Protein AF-A0A7V9BJ00-F1 (afdb_monomer)

Foldseek 3Di:
DDDDDDDDDDDDPPDPPPPPPPPPPDDPVNVVLLVVLLVCLLQLQVCLVCVVVDDPVSLVSSLVSVCVQPNNVQSVLLVVLSPDPDQDDAAEEEDQPPDDPVNCVVVQWDWRDADPQWTWIAGSSRHIYIHRHPPPPDPPPDPDDDPDDDPPPPPPDLPLPQVPDDVCVNQNDFPDKDFQFQWVNAGWMWTAHPNRKIWTGGPPDPWIWIFDQPPVRPDTWTATNRSDTDPPDDTPDPVCPDDDDDPDPDD

Structure (mmCIF, N/CA/C/O backbone):
data_AF-A0A7V9BJ00-F1
#
_entry.id   AF-A0A7V9BJ00-F1
#
loop_
_atom_site.group_PDB
_atom_site.id
_atom_site.type_symbol
_atom_site.label_atom_id
_atom_site.label_alt_id
_atom_site.label_comp_id
_atom_site.label_asym_id
_atom_site.label_entity_id
_atom_site.label_seq_id
_atom_site.pdbx_PDB_ins_code
_atom_site.Cartn_x
_atom_site.Cartn_y
_atom_site.Cartn_z
_atom_site.occupancy
_atom_site.B_iso_or_equiv
_atom_site.auth_seq_id
_atom_site.auth_comp_id
_atom_site.auth_asym_id
_atom_site.auth_atom_id
_atom_site.pdbx_PDB_model_num
ATOM 1 N N . ALA A 1 1 ? 32.141 38.750 77.449 1.00 50.22 1 ALA A N 1
ATOM 2 C CA . ALA A 1 1 ? 32.574 38.123 76.190 1.00 50.22 1 ALA A CA 1
ATOM 3 C C . ALA A 1 1 ?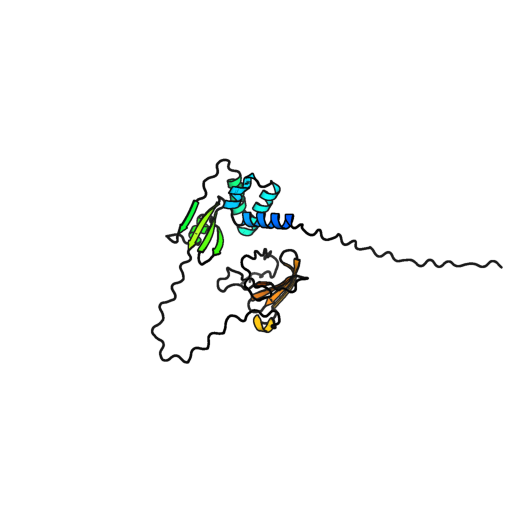 31.363 37.411 75.607 1.00 50.22 1 ALA A C 1
ATOM 5 O O . ALA A 1 1 ? 30.877 36.488 76.242 1.00 50.22 1 ALA A O 1
ATOM 6 N N . HIS A 1 2 ? 30.803 37.916 74.508 1.00 41.06 2 HIS A N 1
ATOM 7 C CA . HIS A 1 2 ? 29.709 37.260 73.788 1.00 41.06 2 HIS A CA 1
ATOM 8 C C . HIS A 1 2 ? 30.284 36.764 72.465 1.00 41.06 2 HIS A C 1
ATOM 10 O O . HIS A 1 2 ? 30.796 37.565 71.684 1.00 41.06 2 HIS A O 1
ATOM 16 N N . GLU A 1 3 ? 30.272 35.450 72.267 1.00 54.22 3 GLU A N 1
ATOM 17 C CA . GLU A 1 3 ? 30.780 34.808 71.060 1.00 54.22 3 GLU A CA 1
ATOM 18 C C . GLU A 1 3 ? 29.731 34.878 69.942 1.00 54.22 3 GLU A C 1
ATOM 20 O O . GLU A 1 3 ? 28.572 34.507 70.122 1.00 54.22 3 GLU A O 1
ATOM 25 N N . LEU A 1 4 ? 30.153 35.386 68.783 1.00 60.59 4 LEU A N 1
ATOM 26 C CA . LEU A 1 4 ? 29.394 35.420 67.536 1.00 60.59 4 LEU A CA 1
ATOM 27 C C . LEU A 1 4 ? 29.594 34.087 66.807 1.00 60.59 4 LEU A C 1
ATOM 29 O O . LEU A 1 4 ? 30.651 33.848 66.224 1.00 60.59 4 LEU A O 1
ATOM 33 N N . THR A 1 5 ? 28.588 33.215 66.816 1.00 64.75 5 THR A N 1
ATOM 34 C CA . THR A 1 5 ? 28.609 31.981 66.021 1.00 64.75 5 THR A CA 1
ATOM 35 C C . THR A 1 5 ? 28.103 32.275 64.608 1.00 64.75 5 THR A C 1
ATOM 37 O O . THR A 1 5 ? 26.917 32.503 64.379 1.00 64.75 5 THR A O 1
ATOM 40 N N . HIS A 1 6 ? 29.029 32.296 63.650 1.00 61.94 6 HIS A N 1
ATOM 41 C CA . HIS A 1 6 ? 28.761 32.485 62.226 1.00 61.94 6 HIS A CA 1
ATOM 42 C C . HIS A 1 6 ? 28.222 31.171 61.628 1.00 61.94 6 HIS A C 1
ATOM 44 O O . HIS A 1 6 ? 28.957 30.193 61.505 1.00 61.94 6 HIS A O 1
ATOM 50 N N . VAL A 1 7 ? 26.941 31.127 61.251 1.00 71.12 7 VAL A N 1
ATOM 51 C CA . VAL A 1 7 ? 26.359 29.998 60.503 1.00 71.12 7 VAL A CA 1
ATOM 52 C C . VAL A 1 7 ? 26.594 30.226 59.011 1.00 71.12 7 VAL A C 1
ATOM 54 O O . VAL A 1 7 ? 26.052 31.156 58.419 1.00 71.12 7 VAL A O 1
ATOM 57 N N . VAL A 1 8 ? 27.412 29.373 58.396 1.00 62.16 8 VAL A N 1
ATOM 58 C CA . VAL A 1 8 ? 27.604 29.310 56.941 1.00 62.16 8 VAL A CA 1
ATOM 59 C C . VAL A 1 8 ? 26.517 28.409 56.350 1.00 62.16 8 VAL A C 1
ATOM 61 O O . VAL A 1 8 ? 26.547 27.193 56.525 1.00 62.16 8 VAL A O 1
ATOM 64 N N . GLN A 1 9 ? 25.544 28.994 55.646 1.00 57.22 9 GLN A N 1
ATOM 65 C CA . GLN A 1 9 ? 24.592 28.250 54.815 1.00 57.22 9 GLN A CA 1
ATOM 66 C C . GLN A 1 9 ? 25.256 27.873 53.482 1.00 57.22 9 GLN A C 1
ATOM 68 O O . GLN A 1 9 ? 25.481 28.720 52.620 1.00 57.22 9 GLN A O 1
ATOM 73 N N . GLN A 1 10 ? 25.560 26.585 53.304 1.00 56.12 10 GLN A N 1
ATOM 74 C CA . GLN A 1 10 ? 25.923 26.011 52.007 1.00 56.12 10 GLN A CA 1
ATOM 75 C C . GLN A 1 10 ? 24.684 25.957 51.100 1.00 56.12 10 GLN A C 1
ATOM 77 O O . GLN A 1 10 ? 23.762 25.173 51.326 1.00 56.12 10 GLN A O 1
ATOM 82 N N . GLY A 1 11 ? 24.674 26.787 50.057 1.00 55.09 11 GLY A N 1
ATOM 83 C CA . GLY A 1 11 ? 23.676 26.739 48.993 1.00 55.09 11 GLY A CA 1
ATOM 84 C C . GLY A 1 11 ? 23.814 25.465 48.158 1.00 55.09 11 GLY A C 1
ATOM 85 O O . GLY A 1 11 ? 24.758 25.320 47.385 1.00 55.09 11 GLY A O 1
ATOM 86 N N . LYS A 1 12 ? 22.851 24.544 48.286 1.00 55.94 12 LYS A N 1
ATOM 87 C CA . LYS A 1 12 ? 22.631 23.470 47.310 1.00 55.94 12 LYS A CA 1
ATOM 88 C C . LYS A 1 12 ? 22.016 24.083 46.053 1.00 55.94 12 LYS A C 1
ATOM 90 O O . LYS A 1 12 ? 20.858 24.495 46.063 1.00 55.94 12 LYS A O 1
ATOM 95 N N . ALA A 1 13 ? 22.795 24.141 44.979 1.00 56.28 13 ALA A N 1
ATOM 96 C CA . ALA A 1 13 ? 22.303 24.478 43.653 1.00 56.28 13 ALA A CA 1
ATOM 97 C C . ALA A 1 13 ? 21.331 23.383 43.177 1.00 56.28 13 ALA A C 1
ATOM 99 O O . ALA A 1 13 ? 21.746 22.306 42.749 1.00 56.28 13 ALA A O 1
ATOM 100 N N . ASN A 1 14 ? 20.030 23.658 43.272 1.00 56.28 14 ASN A N 1
ATOM 101 C CA . ASN A 1 14 ? 18.984 22.902 42.590 1.00 56.28 14 ASN A CA 1
ATOM 102 C C . ASN A 1 14 ? 19.094 23.184 41.086 1.00 56.28 14 ASN A C 1
ATOM 104 O O . ASN A 1 14 ? 18.473 24.113 40.571 1.00 56.28 14 ASN A O 1
ATOM 108 N N . GLY A 1 15 ? 19.915 22.404 40.382 1.00 64.88 15 GLY A N 1
ATOM 109 C CA . GLY A 1 15 ? 19.837 22.338 38.926 1.00 64.88 15 GLY A CA 1
ATOM 110 C C . GLY A 1 15 ? 18.444 21.843 38.510 1.00 64.88 15 GLY A C 1
ATOM 111 O O . GLY A 1 15 ? 17.890 20.980 39.199 1.00 64.88 15 GLY A O 1
ATOM 112 N N . PRO A 1 16 ? 17.853 22.373 37.422 1.00 64.94 16 PRO A N 1
ATOM 113 C CA . PRO A 1 16 ? 16.557 21.920 36.940 1.00 64.94 16 PRO A CA 1
ATOM 114 C C . PRO A 1 16 ? 16.652 20.426 36.647 1.00 64.94 16 PRO A C 1
ATOM 116 O O . PRO A 1 16 ? 17.373 19.992 35.749 1.00 64.94 16 PRO A O 1
ATOM 119 N N . SER A 1 17 ? 15.950 19.631 37.450 1.00 61.53 17 SER A N 1
ATOM 120 C CA . SER A 1 17 ? 15.767 18.214 37.191 1.00 61.53 17 SER A CA 1
ATOM 121 C C . SER A 1 17 ? 15.016 18.121 35.868 1.00 61.53 17 SER A C 1
ATOM 123 O O . SER A 1 17 ? 13.812 18.365 35.816 1.00 61.53 17 SER A O 1
ATOM 125 N N . LEU A 1 18 ? 15.746 17.850 34.783 1.00 58.88 18 LEU A N 1
ATOM 126 C CA . LEU A 1 18 ? 15.186 17.455 33.498 1.00 58.88 18 LEU A CA 1
ATOM 127 C C . LEU A 1 18 ? 14.435 16.151 33.742 1.00 58.88 18 LEU A C 1
ATOM 129 O O . LEU A 1 18 ? 14.987 15.056 33.645 1.00 58.88 18 LEU A O 1
ATOM 133 N N . ASN A 1 19 ? 13.179 16.308 34.141 1.00 58.62 19 ASN A N 1
ATOM 134 C CA . ASN A 1 19 ? 12.190 15.266 34.267 1.00 58.62 19 ASN A CA 1
ATOM 135 C C . ASN A 1 19 ? 11.933 14.777 32.840 1.00 58.62 19 ASN A C 1
ATOM 137 O O . ASN A 1 19 ? 11.038 15.272 32.156 1.00 58.62 19 ASN A O 1
ATOM 141 N N . ARG A 1 20 ? 12.822 13.905 32.341 1.00 57.97 20 ARG A N 1
ATOM 142 C CA . ARG A 1 20 ? 12.624 13.167 31.096 1.00 57.97 20 ARG A CA 1
ATOM 143 C C . ARG A 1 20 ? 11.318 12.422 31.294 1.00 57.97 20 ARG A C 1
ATOM 145 O O . ARG A 1 20 ? 11.280 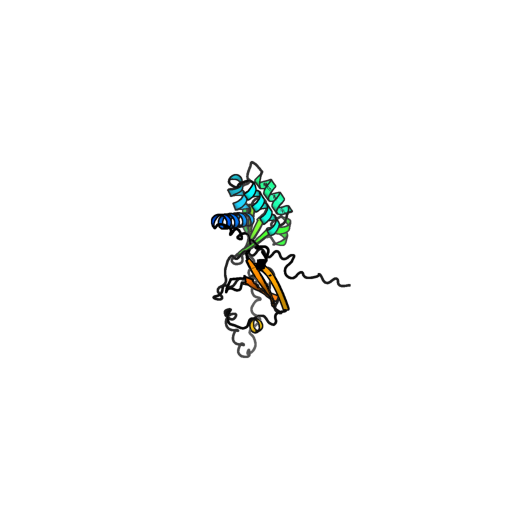11.440 32.033 1.00 57.97 20 ARG A O 1
ATOM 152 N N . GLN A 1 21 ? 10.247 12.949 30.705 1.00 57.66 21 GLN A N 1
ATOM 153 C CA . GLN A 1 21 ? 8.994 12.224 30.636 1.00 57.66 21 GLN A CA 1
ATOM 154 C C . GLN A 1 21 ? 9.328 10.859 30.031 1.00 57.66 21 GLN A C 1
ATOM 156 O O . GLN A 1 21 ? 10.049 10.821 29.029 1.00 57.66 21 GLN A O 1
ATOM 161 N N . PRO A 1 22 ? 8.924 9.757 30.680 1.00 60.75 22 PRO A N 1
ATOM 162 C CA . PRO A 1 22 ? 9.167 8.437 30.136 1.00 60.75 22 PRO A CA 1
ATOM 163 C C . PRO A 1 22 ? 8.568 8.423 28.735 1.00 60.75 22 PRO A C 1
ATOM 165 O O . PRO A 1 22 ? 7.383 8.712 28.577 1.00 60.75 22 PRO A O 1
ATOM 168 N N . GLU A 1 23 ? 9.405 8.170 27.728 1.00 61.31 23 GLU A N 1
ATOM 169 C CA . GLU A 1 23 ? 8.936 7.953 26.366 1.00 61.31 23 GLU A CA 1
ATOM 170 C C . GLU A 1 23 ? 7.851 6.884 26.446 1.00 61.31 23 GLU A C 1
ATOM 172 O O . GLU A 1 23 ? 8.096 5.767 26.912 1.00 61.31 23 GLU A O 1
ATOM 177 N N . GLU A 1 24 ? 6.624 7.278 26.113 1.00 72.50 24 GLU A N 1
ATOM 178 C CA . GLU A 1 24 ? 5.438 6.452 26.259 1.00 72.50 24 GLU A CA 1
ATOM 179 C C . GLU A 1 24 ? 5.547 5.323 25.228 1.00 72.50 24 GLU A C 1
ATOM 181 O O . GLU A 1 24 ? 5.165 5.460 24.066 1.00 72.50 24 GLU A O 1
ATOM 186 N N . GLN A 1 25 ? 6.200 4.229 25.628 1.00 76.38 25 GLN A N 1
ATOM 187 C CA . GLN A 1 25 ? 6.452 3.096 24.749 1.00 76.38 25 GLN A CA 1
ATOM 188 C C . GLN A 1 25 ? 5.110 2.557 24.263 1.00 76.38 25 GLN A C 1
ATOM 190 O O . GLN A 1 25 ? 4.248 2.183 25.064 1.00 76.38 25 GLN A O 1
ATOM 195 N N . LEU A 1 26 ? 4.942 2.508 22.940 1.00 83.56 26 LEU A N 1
ATOM 196 C CA . LEU A 1 26 ? 3.743 1.954 22.330 1.00 83.56 26 LEU A CA 1
ATOM 197 C C . LEU A 1 26 ? 3.507 0.539 22.859 1.00 83.56 26 LEU A C 1
ATOM 199 O O . LEU A 1 26 ? 4.369 -0.340 22.815 1.00 83.56 26 LEU A O 1
ATOM 203 N N . THR A 1 27 ? 2.296 0.305 23.341 1.00 91.06 27 THR A N 1
ATOM 204 C CA . THR A 1 27 ? 1.872 -1.020 23.776 1.00 91.06 27 THR A CA 1
ATOM 205 C C . THR A 1 27 ? 1.880 -1.987 22.588 1.00 91.06 27 THR A C 1
ATOM 207 O O . THR A 1 27 ? 1.589 -1.611 21.450 1.00 91.06 27 THR A O 1
ATOM 210 N N . ARG A 1 28 ? 2.108 -3.284 22.842 1.00 85.38 28 ARG A N 1
ATOM 211 C CA . ARG A 1 28 ? 2.028 -4.334 21.801 1.00 85.38 28 ARG A CA 1
ATOM 212 C C . ARG A 1 28 ? 0.712 -4.294 21.015 1.00 85.38 28 ARG A C 1
ATOM 214 O O . ARG A 1 28 ? 0.695 -4.564 19.819 1.00 85.38 28 ARG A O 1
ATOM 221 N N . ARG A 1 29 ? -0.388 -3.929 21.682 1.00 89.88 29 ARG A N 1
ATOM 222 C CA . ARG A 1 29 ? -1.711 -3.781 21.062 1.00 89.88 29 ARG A CA 1
ATOM 223 C C . ARG A 1 29 ? -1.759 -2.609 20.079 1.00 89.88 29 ARG A C 1
ATOM 225 O O . ARG A 1 29 ? -2.369 -2.749 19.024 1.00 89.88 29 ARG A O 1
ATOM 232 N N . GLN A 1 30 ? -1.123 -1.482 20.404 1.00 90.62 30 GLN A N 1
ATOM 233 C CA . GLN A 1 30 ? -1.013 -0.341 19.490 1.00 90.62 30 GLN A CA 1
ATOM 234 C C . GLN A 1 30 ? -0.168 -0.697 18.266 1.00 90.62 30 GLN A C 1
ATOM 236 O O . GLN A 1 30 ? -0.605 -0.416 17.159 1.00 90.62 30 GLN A O 1
ATOM 241 N N . ILE A 1 31 ? 0.961 -1.391 18.447 1.00 88.12 31 ILE A N 1
ATOM 242 C CA . ILE A 1 31 ? 1.809 -1.858 17.334 1.00 88.12 31 ILE A CA 1
ATOM 243 C C . ILE A 1 31 ? 1.026 -2.800 16.408 1.00 88.12 31 ILE A C 1
ATOM 245 O O . ILE A 1 31 ? 1.030 -2.631 15.192 1.00 88.12 31 ILE A O 1
ATOM 249 N N . ALA A 1 32 ? 0.305 -3.773 16.973 1.00 91.31 32 ALA A N 1
ATOM 250 C CA . ALA A 1 32 ? -0.508 -4.700 16.188 1.00 91.31 32 ALA A CA 1
ATOM 251 C C . ALA A 1 32 ? -1.628 -3.982 15.416 1.00 91.31 32 ALA A C 1
ATOM 253 O O . ALA A 1 32 ? -1.861 -4.289 14.247 1.00 91.31 32 ALA A O 1
ATOM 254 N N . ARG A 1 33 ? -2.292 -3.006 16.053 1.00 96.06 33 ARG A N 1
ATOM 255 C CA . ARG A 1 33 ? -3.297 -2.159 15.399 1.00 96.06 33 ARG A CA 1
ATOM 256 C C . ARG A 1 33 ? -2.676 -1.359 14.254 1.00 96.06 33 ARG A C 1
ATOM 258 O O . ARG A 1 33 ? -3.221 -1.388 13.161 1.00 96.06 33 ARG A O 1
ATOM 265 N N . ASP A 1 34 ? -1.541 -0.704 14.476 1.00 93.38 34 ASP A N 1
ATOM 266 C CA . ASP A 1 34 ? -0.845 0.092 13.456 1.00 93.38 34 ASP A CA 1
ATOM 267 C C . ASP A 1 34 ? -0.473 -0.758 12.232 1.00 93.38 34 ASP A C 1
ATOM 269 O O . ASP A 1 34 ? -0.827 -0.423 11.102 1.00 93.38 34 ASP A O 1
ATOM 273 N N . ASN A 1 35 ? 0.133 -1.927 12.464 1.00 92.88 35 ASN A N 1
ATOM 274 C CA . ASN A 1 35 ? 0.492 -2.878 11.409 1.00 92.88 35 ASN A CA 1
ATOM 275 C C . ASN A 1 35 ? -0.727 -3.341 10.604 1.00 92.88 35 ASN A C 1
ATOM 277 O O . ASN A 1 35 ? -0.657 -3.465 9.380 1.00 92.88 35 ASN A O 1
ATOM 281 N N . HIS A 1 36 ? -1.853 -3.579 11.277 1.00 96.88 36 HIS A N 1
ATOM 282 C CA . HIS A 1 36 ? -3.098 -3.941 10.614 1.00 96.88 36 HIS A CA 1
ATOM 283 C C . HIS A 1 36 ? -3.619 -2.803 9.721 1.00 96.88 36 HIS A C 1
ATOM 285 O O . HIS A 1 36 ? -3.910 -3.040 8.550 1.00 96.88 36 HIS A O 1
ATOM 291 N N . LEU A 1 37 ? -3.654 -1.560 10.211 1.00 97.50 37 LEU A N 1
ATOM 292 C CA . LEU A 1 37 ? -4.093 -0.407 9.413 1.00 97.50 37 LEU A CA 1
ATOM 293 C C . LEU A 1 37 ? -3.164 -0.142 8.219 1.00 97.50 37 LEU A C 1
ATOM 295 O O . LEU A 1 37 ? -3.641 0.166 7.126 1.00 97.50 37 LEU A O 1
ATOM 299 N N . ARG A 1 38 ? -1.847 -0.320 8.390 1.00 95.81 38 ARG A N 1
ATOM 300 C CA . ARG A 1 38 ? -0.876 -0.253 7.284 1.00 95.81 38 ARG A CA 1
ATOM 301 C C . ARG A 1 38 ? -1.148 -1.318 6.234 1.00 95.81 38 ARG A C 1
ATOM 303 O O . ARG A 1 38 ? -1.165 -1.004 5.049 1.00 95.81 38 ARG A O 1
ATOM 310 N N . ARG A 1 39 ? -1.406 -2.558 6.657 1.00 95.94 39 ARG A N 1
ATOM 311 C CA . ARG A 1 39 ? -1.770 -3.647 5.744 1.00 95.94 39 ARG A CA 1
ATOM 312 C C . ARG A 1 39 ? -3.022 -3.293 4.941 1.00 95.94 39 ARG A C 1
ATOM 314 O O . ARG A 1 39 ? -2.998 -3.420 3.721 1.00 95.94 39 ARG A O 1
ATOM 321 N N . LEU A 1 40 ? -4.084 -2.813 5.593 1.00 97.50 40 LEU A N 1
ATOM 322 C CA . LEU A 1 40 ? -5.307 -2.399 4.896 1.00 97.50 40 LEU A CA 1
ATOM 323 C C . LEU A 1 40 ? -5.021 -1.300 3.862 1.00 97.50 40 LEU A C 1
ATOM 325 O O . LEU A 1 40 ? -5.538 -1.336 2.748 1.00 97.50 40 LEU A O 1
ATOM 329 N N . ALA A 1 41 ? -4.132 -0.361 4.178 1.00 97.38 41 ALA A N 1
ATOM 330 C CA . ALA A 1 41 ? -3.738 0.687 3.245 1.00 97.38 41 ALA A CA 1
ATOM 331 C C . ALA A 1 41 ? -2.928 0.201 2.032 1.00 97.38 41 ALA A C 1
ATOM 333 O O . ALA A 1 41 ? -2.860 0.922 1.042 1.00 97.38 41 ALA A O 1
ATOM 334 N N . VAL A 1 42 ? -2.324 -0.990 2.083 1.00 96.50 42 VAL A N 1
ATOM 335 C CA . VAL A 1 42 ? -1.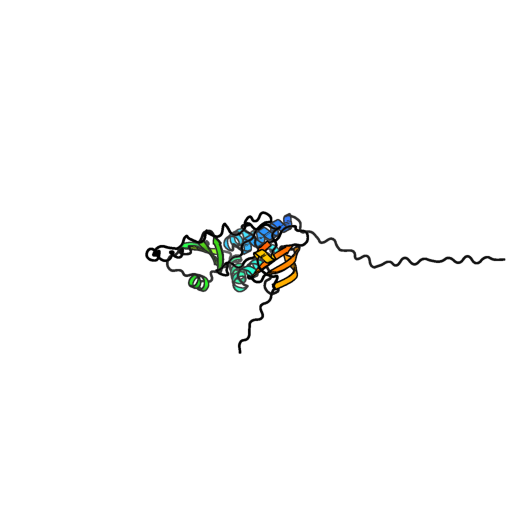656 -1.644 0.939 1.00 96.50 42 VAL A CA 1
ATOM 336 C C . VAL A 1 42 ? -2.648 -2.482 0.116 1.00 96.50 42 VAL A C 1
ATOM 338 O O . VAL A 1 42 ? -2.430 -2.749 -1.067 1.00 96.50 42 VAL A O 1
ATOM 341 N N . TRP A 1 43 ? -3.773 -2.882 0.712 1.00 95.88 43 TRP A N 1
ATOM 342 C CA . TRP A 1 43 ? -4.762 -3.759 0.086 1.00 95.88 43 TRP A CA 1
ATOM 343 C C . TRP A 1 43 ? -6.156 -3.118 0.077 1.00 95.88 43 TRP A C 1
ATOM 345 O O . TRP A 1 43 ? -7.002 -3.465 0.904 1.00 95.88 43 TRP A O 1
ATOM 355 N N . PRO A 1 44 ? -6.457 -2.228 -0.893 1.00 96.50 44 PRO A N 1
ATOM 356 C CA . PRO A 1 44 ? -7.741 -1.526 -0.963 1.00 96.50 44 PRO A CA 1
ATOM 357 C C . PRO A 1 44 ? -8.967 -2.446 -0.928 1.00 96.50 44 PRO A C 1
ATOM 359 O O . PRO A 1 44 ? -9.994 -2.088 -0.359 1.00 96.50 44 PRO A O 1
ATOM 362 N N . ARG A 1 45 ? -8.871 -3.653 -1.500 1.00 95.38 45 ARG A N 1
ATOM 363 C CA . ARG A 1 45 ? -9.948 -4.644 -1.421 1.00 95.38 45 ARG A CA 1
ATOM 364 C C . ARG A 1 45 ? -10.245 -5.052 0.025 1.00 95.38 45 ARG A C 1
ATOM 366 O O . ARG A 1 45 ? -11.393 -4.915 0.439 1.00 95.38 45 ARG A O 1
ATOM 373 N N . GLU A 1 46 ? -9.221 -5.477 0.772 1.00 95.75 46 GLU A N 1
ATOM 374 C CA . GLU A 1 46 ? -9.337 -5.851 2.192 1.00 95.75 46 GLU A CA 1
ATOM 375 C C . GLU A 1 46 ? -9.835 -4.659 3.024 1.00 95.75 46 GLU A C 1
ATOM 377 O O . GLU A 1 46 ? -10.745 -4.793 3.838 1.00 95.75 46 GLU A O 1
ATOM 382 N N . ALA A 1 47 ? -9.319 -3.454 2.760 1.00 97.00 47 ALA A N 1
ATOM 383 C CA . ALA A 1 47 ? -9.783 -2.246 3.438 1.00 97.00 47 ALA A CA 1
ATOM 384 C C . ALA A 1 47 ? -11.275 -1.970 3.208 1.00 97.00 47 ALA A C 1
ATOM 386 O O . ALA A 1 47 ? -11.956 -1.538 4.134 1.00 97.00 47 ALA A O 1
ATOM 387 N N . LEU A 1 48 ? -11.803 -2.227 2.004 1.00 96.06 48 LEU A N 1
ATOM 388 C CA . LEU A 1 48 ? -13.237 -2.115 1.713 1.00 96.06 48 LEU A CA 1
ATOM 389 C C . LEU A 1 48 ? -14.065 -3.208 2.399 1.00 96.06 48 LEU A C 1
ATOM 391 O O . LEU A 1 48 ? -15.197 -2.931 2.798 1.00 96.06 48 LEU A O 1
ATOM 395 N N . ASP A 1 49 ? -13.529 -4.426 2.526 1.00 94.81 49 ASP A N 1
ATOM 396 C CA . ASP A 1 49 ? -14.161 -5.518 3.280 1.00 94.81 49 ASP A CA 1
ATOM 397 C C . ASP A 1 49 ? -14.345 -5.133 4.754 1.00 94.81 49 ASP A C 1
ATOM 399 O O . ASP A 1 49 ? -15.431 -5.294 5.313 1.00 94.81 49 ASP A O 1
ATOM 403 N N . GLU A 1 50 ? -13.311 -4.547 5.357 1.00 96.62 50 GLU A N 1
ATOM 404 C CA . GLU A 1 50 ? -13.283 -4.208 6.783 1.00 96.62 50 GLU A CA 1
ATOM 405 C C . GLU A 1 50 ? -13.779 -2.789 7.097 1.00 96.62 50 GLU A C 1
ATOM 407 O O . GLU A 1 50 ? -13.955 -2.424 8.260 1.00 96.62 50 GLU A O 1
ATOM 412 N N . TRP A 1 51 ? -14.062 -1.966 6.084 1.00 96.75 51 TRP A N 1
ATOM 413 C CA . TRP A 1 51 ? -14.308 -0.533 6.268 1.00 96.75 51 TRP A CA 1
ATOM 414 C C . TRP A 1 51 ? -15.381 -0.227 7.316 1.00 96.75 51 TRP A C 1
ATOM 416 O O . TRP A 1 51 ? -15.243 0.691 8.127 1.00 96.75 51 TRP A O 1
ATOM 426 N N . ARG A 1 52 ? -16.461 -1.017 7.333 1.00 95.62 52 ARG A N 1
ATOM 427 C CA . ARG A 1 52 ? -17.595 -0.819 8.248 1.00 95.62 52 ARG A CA 1
ATOM 428 C C . ARG A 1 52 ? -17.269 -1.175 9.700 1.00 95.62 52 ARG A C 1
ATOM 430 O O . ARG A 1 52 ? -17.877 -0.571 10.579 1.00 95.62 52 ARG A O 1
ATOM 437 N N . SER A 1 53 ? -16.330 -2.088 9.950 1.00 96.88 53 SER A N 1
ATOM 438 C CA . SER A 1 53 ? -15.894 -2.462 11.303 1.00 96.88 53 SER A CA 1
ATOM 439 C C . SER A 1 53 ? -14.819 -1.540 11.873 1.00 96.88 53 SER A C 1
ATOM 441 O O . SER A 1 53 ? -14.652 -1.496 13.089 1.00 96.88 53 SER A O 1
ATOM 443 N N . LEU A 1 54 ? -14.116 -0.781 11.028 1.00 97.50 54 LEU A N 1
ATOM 444 C CA . LEU A 1 54 ? -13.128 0.198 11.481 1.00 97.50 54 LEU A CA 1
ATOM 445 C C . LEU A 1 54 ? -13.784 1.382 12.204 1.00 97.50 54 LEU A C 1
ATOM 447 O O . LEU A 1 54 ? -14.838 1.876 11.786 1.00 97.50 54 LEU A O 1
ATOM 451 N N . SER A 1 55 ? -13.117 1.880 13.251 1.00 98.00 55 SER A N 1
ATOM 452 C CA . SER A 1 55 ? -13.479 3.153 13.879 1.00 98.00 55 SER A CA 1
ATOM 453 C C . SER A 1 55 ? -13.228 4.329 12.925 1.00 98.00 55 SER A C 1
ATOM 455 O O . SER A 1 55 ? -12.484 4.213 11.952 1.00 98.00 55 SER A O 1
ATOM 457 N N . GLU A 1 56 ? -13.823 5.492 13.193 1.00 97.50 56 GLU A N 1
ATOM 458 C CA . GLU A 1 56 ? -13.592 6.688 12.367 1.00 97.50 56 GLU A CA 1
ATOM 459 C C . GLU A 1 56 ? -12.110 7.098 12.333 1.00 97.50 56 GLU A C 1
ATOM 461 O O . GLU A 1 56 ? -11.579 7.401 11.263 1.00 97.50 56 GLU A O 1
ATOM 466 N N . GLY A 1 57 ? -11.420 7.015 13.476 1.00 97.56 57 GLY A N 1
ATOM 467 C CA . GLY A 1 57 ? -9.981 7.264 13.557 1.00 97.56 57 GLY A CA 1
ATOM 468 C C . GLY A 1 57 ? -9.163 6.267 12.732 1.00 97.56 57 GLY A C 1
ATOM 469 O O . GLY A 1 57 ? -8.277 6.678 11.991 1.00 97.56 57 GLY A O 1
ATOM 470 N N . ASP A 1 58 ? -9.502 4.974 12.787 1.00 98.44 58 ASP A N 1
ATOM 471 C CA . ASP A 1 58 ? -8.836 3.934 11.985 1.00 98.44 58 ASP A CA 1
ATOM 472 C C . ASP A 1 58 ? -9.009 4.164 10.482 1.00 98.44 58 ASP A C 1
ATOM 474 O O . ASP A 1 58 ? -8.048 4.058 9.721 1.00 98.44 58 ASP A O 1
ATOM 478 N N . ARG A 1 59 ? -10.224 4.523 10.050 1.00 98.56 59 ARG A N 1
ATOM 479 C CA . ARG A 1 59 ? -10.516 4.857 8.648 1.00 98.56 59 ARG A CA 1
ATOM 480 C C . ARG A 1 59 ? -9.658 6.019 8.164 1.00 98.56 59 ARG A C 1
ATOM 482 O O . ARG A 1 59 ? -9.105 5.951 7.068 1.00 98.56 59 ARG A O 1
ATOM 489 N N . MET A 1 60 ? -9.527 7.066 8.980 1.00 97.81 60 MET A N 1
ATOM 490 C CA . MET A 1 60 ? -8.663 8.202 8.664 1.00 97.81 60 MET A CA 1
ATOM 491 C C . MET A 1 60 ? -7.198 7.766 8.543 1.00 97.81 60 MET A C 1
ATOM 493 O O . MET A 1 60 ? -6.540 8.113 7.568 1.00 97.81 60 MET A O 1
ATOM 497 N N . THR A 1 61 ? -6.698 6.953 9.477 1.00 97.19 61 THR A N 1
ATOM 498 C CA . THR A 1 61 ? -5.327 6.425 9.428 1.00 97.19 61 THR A CA 1
ATOM 499 C C . THR A 1 61 ? -5.069 5.592 8.168 1.00 97.19 61 THR A C 1
ATOM 501 O O . THR A 1 61 ? -4.052 5.795 7.508 1.00 97.19 61 THR A O 1
ATOM 504 N N . VAL A 1 62 ? -5.999 4.715 7.771 1.00 98.19 62 VAL A N 1
ATOM 505 C CA . VAL A 1 62 ? -5.894 3.943 6.518 1.00 98.19 62 VAL A CA 1
ATOM 506 C C . VAL A 1 62 ? -5.819 4.871 5.303 1.00 98.19 62 VAL A C 1
ATOM 508 O O . VAL A 1 62 ? -4.966 4.678 4.439 1.00 98.19 62 VAL A O 1
ATOM 511 N N . VAL A 1 63 ? -6.660 5.911 5.250 1.00 98.12 63 VAL A N 1
ATOM 512 C CA . VAL A 1 63 ? -6.627 6.913 4.169 1.00 98.12 63 VAL A CA 1
ATOM 513 C C . VAL A 1 63 ? -5.282 7.636 4.137 1.00 98.12 63 VAL A C 1
ATOM 515 O O . VAL A 1 63 ? -4.708 7.766 3.061 1.00 98.12 63 VAL A O 1
ATOM 518 N N . MET A 1 64 ? -4.736 8.041 5.286 1.00 94.19 64 MET A N 1
ATOM 519 C CA . MET A 1 64 ? -3.422 8.695 5.359 1.00 94.19 64 MET A CA 1
ATOM 520 C C . MET A 1 64 ? -2.294 7.794 4.846 1.00 94.19 64 MET A C 1
ATOM 522 O O . MET A 1 64 ? -1.444 8.248 4.082 1.00 94.19 64 MET A O 1
ATOM 526 N N . TYR A 1 65 ? -2.308 6.504 5.182 1.00 96.44 65 TYR A N 1
ATOM 527 C CA . TYR A 1 65 ? -1.343 5.559 4.618 1.00 96.44 65 TYR A CA 1
ATOM 528 C C . TYR A 1 65 ? -1.529 5.352 3.111 1.00 96.44 65 TYR A C 1
ATOM 530 O O . TYR A 1 65 ? -0.541 5.262 2.386 1.00 96.44 65 TYR A O 1
ATOM 538 N N . MET A 1 66 ? -2.765 5.343 2.605 1.00 97.62 66 MET A N 1
ATOM 539 C CA . MET A 1 66 ? -3.011 5.290 1.160 1.00 97.62 66 MET A CA 1
ATOM 540 C C . MET A 1 66 ? -2.508 6.539 0.431 1.00 97.62 66 MET A C 1
ATOM 542 O O . MET A 1 66 ? -2.042 6.415 -0.699 1.00 97.62 66 MET A O 1
ATOM 546 N N . ILE A 1 67 ? -2.559 7.723 1.058 1.00 93.38 67 ILE A N 1
ATOM 547 C CA . ILE A 1 67 ? -1.944 8.939 0.503 1.00 93.38 67 ILE A CA 1
ATOM 548 C C . ILE A 1 67 ? -0.439 8.716 0.319 1.00 93.38 67 ILE A C 1
ATOM 550 O O . ILE A 1 67 ? 0.074 9.002 -0.760 1.00 93.38 67 ILE A O 1
ATOM 554 N N . GLY A 1 68 ? 0.240 8.156 1.325 1.00 88.69 68 GLY A N 1
ATOM 555 C CA . GLY A 1 68 ? 1.671 7.843 1.246 1.00 88.69 68 GLY A CA 1
ATOM 556 C C . GLY A 1 68 ? 2.015 6.774 0.202 1.00 88.69 68 GLY A C 1
ATOM 557 O O . GLY A 1 68 ? 3.012 6.905 -0.499 1.00 88.69 68 GLY A O 1
ATOM 558 N N . ASN A 1 69 ? 1.176 5.746 0.051 1.00 91.12 69 ASN A N 1
ATOM 559 C CA . ASN A 1 69 ? 1.439 4.6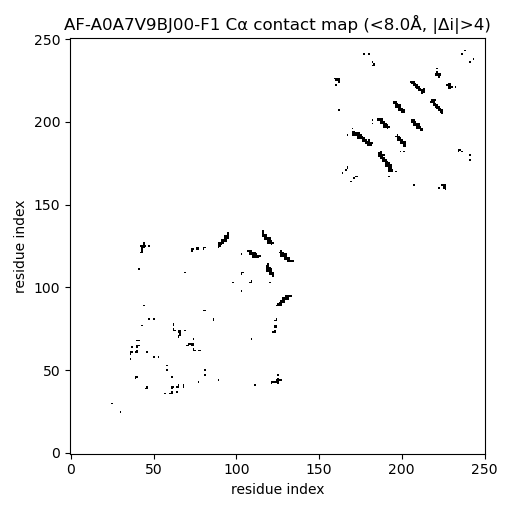38 -0.876 1.00 91.12 69 ASN A CA 1
ATOM 560 C C . ASN A 1 69 ? 1.074 4.955 -2.337 1.00 91.12 69 ASN A C 1
ATOM 562 O O . ASN A 1 69 ? 1.736 4.481 -3.258 1.00 91.12 69 ASN A O 1
ATOM 566 N N . TYR A 1 70 ? -0.006 5.709 -2.567 1.00 94.00 70 TYR A N 1
ATOM 567 C CA . TYR A 1 70 ? -0.635 5.837 -3.891 1.00 94.00 70 TYR A CA 1
ATOM 568 C C . TYR A 1 70 ? -0.936 7.275 -4.329 1.00 94.00 70 TYR A C 1
ATOM 570 O O . TYR A 1 70 ? -1.296 7.493 -5.493 1.00 94.00 70 TYR A O 1
ATOM 578 N N . GLY A 1 71 ? -0.819 8.246 -3.420 1.00 93.94 71 GLY A N 1
ATOM 579 C CA . GLY A 1 71 ? -1.148 9.652 -3.639 1.00 93.94 71 GLY A CA 1
ATOM 580 C C . GLY A 1 71 ? -2.565 10.051 -3.204 1.00 93.94 71 GLY A C 1
ATOM 581 O O . GLY A 1 71 ? -3.469 9.226 -3.036 1.00 93.94 71 GLY A O 1
ATOM 582 N N . ALA A 1 72 ? -2.769 11.362 -3.044 1.00 95.12 72 ALA A N 1
ATOM 583 C CA . ALA A 1 72 ? -4.005 11.946 -2.515 1.00 95.12 72 ALA A CA 1
ATOM 584 C C . ALA A 1 72 ? -5.254 11.658 -3.365 1.00 95.12 72 ALA A C 1
ATOM 586 O O . ALA A 1 72 ? -6.321 11.358 -2.820 1.00 95.12 72 ALA A O 1
ATOM 587 N N . ASP A 1 73 ? -5.126 11.683 -4.693 1.00 95.19 73 ASP A N 1
ATOM 588 C CA . ASP A 1 73 ? -6.244 11.412 -5.606 1.00 95.19 73 ASP A CA 1
ATOM 589 C C . ASP A 1 73 ? -6.764 9.981 -5.464 1.00 95.19 73 ASP A C 1
ATOM 591 O O . ASP A 1 73 ? -7.975 9.741 -5.489 1.00 95.19 73 ASP A O 1
ATOM 595 N N . PHE A 1 74 ? -5.848 9.024 -5.287 1.00 97.00 74 PHE A N 1
ATOM 596 C CA . PHE A 1 74 ? -6.192 7.623 -5.075 1.00 97.00 74 PHE A CA 1
ATOM 597 C C . PHE A 1 74 ? -6.953 7.457 -3.759 1.00 97.00 74 PHE A C 1
ATOM 599 O O . PHE A 1 74 ? -8.041 6.881 -3.739 1.00 97.00 74 PHE A O 1
ATOM 606 N N . ALA A 1 75 ? -6.414 8.010 -2.671 1.00 97.69 75 ALA A N 1
ATOM 607 C CA . ALA A 1 75 ? -7.011 7.916 -1.343 1.00 97.69 75 ALA A CA 1
ATOM 608 C C . ALA A 1 75 ? -8.395 8.592 -1.275 1.00 97.69 75 ALA A C 1
ATOM 610 O O . ALA A 1 75 ? -9.325 8.067 -0.658 1.00 97.69 75 ALA A O 1
ATOM 611 N N . THR A 1 76 ? -8.568 9.719 -1.974 1.00 97.81 76 THR A N 1
ATOM 612 C CA . THR A 1 76 ? -9.856 10.421 -2.088 1.00 97.81 76 THR A CA 1
ATOM 613 C C . THR A 1 76 ? -10.897 9.556 -2.795 1.00 97.81 76 THR A C 1
ATOM 615 O O . THR A 1 76 ? -12.005 9.371 -2.288 1.00 97.81 76 THR A O 1
ATOM 618 N N . GLN A 1 77 ? -10.540 8.975 -3.944 1.00 97.00 77 GLN A N 1
ATOM 619 C CA . GLN A 1 77 ? -11.423 8.059 -4.667 1.00 97.00 77 GLN A CA 1
ATOM 620 C C . GLN A 1 77 ? -11.758 6.825 -3.828 1.00 97.00 77 GLN A C 1
ATOM 622 O O . GLN A 1 77 ? -12.910 6.398 -3.807 1.00 97.00 77 GLN A O 1
ATOM 627 N N . PHE A 1 78 ? -10.785 6.272 -3.105 1.00 97.12 78 PHE A N 1
ATOM 628 C CA . PHE A 1 78 ? -11.000 5.136 -2.215 1.00 97.12 78 PHE A CA 1
ATOM 629 C C . PHE A 1 78 ? -12.037 5.472 -1.137 1.00 97.12 78 PHE A C 1
ATOM 631 O O . PHE A 1 78 ? -13.035 4.768 -1.003 1.00 97.12 78 PHE A O 1
ATOM 638 N N . ASN A 1 79 ? -11.861 6.593 -0.432 1.00 97.50 79 ASN A N 1
ATOM 639 C CA . ASN A 1 79 ? -12.780 7.027 0.621 1.00 97.50 79 ASN A CA 1
ATOM 640 C C . ASN A 1 79 ? -14.202 7.266 0.085 1.00 97.50 79 ASN A C 1
ATOM 642 O O . ASN A 1 79 ? -15.184 6.951 0.756 1.00 97.50 79 ASN A O 1
ATOM 646 N N . ASN A 1 80 ? -14.326 7.791 -1.139 1.00 96.12 80 ASN A N 1
ATOM 647 C CA . ASN A 1 80 ? -15.621 7.959 -1.797 1.00 96.12 80 ASN A CA 1
ATOM 648 C C . ASN A 1 80 ? -16.284 6.605 -2.083 1.00 96.12 80 ASN A C 1
ATOM 650 O O . ASN A 1 80 ? -17.425 6.404 -1.672 1.00 96.12 80 ASN A O 1
ATOM 654 N N . ASN A 1 81 ? -15.555 5.656 -2.685 1.00 95.06 81 ASN A N 1
ATOM 655 C CA . ASN A 1 81 ? -16.051 4.297 -2.933 1.00 95.06 81 ASN A CA 1
ATOM 656 C C . ASN A 1 81 ? -16.458 3.592 -1.628 1.00 95.06 81 ASN A C 1
ATOM 658 O O . ASN A 1 81 ? -17.491 2.930 -1.566 1.00 95.06 81 ASN A O 1
ATOM 662 N N . ALA A 1 82 ? -15.680 3.767 -0.559 1.00 95.56 82 ALA A N 1
ATOM 663 C CA . ALA A 1 82 ? -15.921 3.130 0.732 1.00 95.56 82 ALA A CA 1
ATOM 664 C C . ALA A 1 82 ? -17.192 3.642 1.443 1.00 95.56 82 ALA A C 1
ATOM 666 O O . ALA A 1 82 ? -17.768 2.946 2.284 1.00 95.56 82 ALA A O 1
ATOM 667 N N . LYS A 1 83 ? -17.652 4.853 1.101 1.00 94.50 83 LYS A N 1
ATOM 668 C CA . LYS A 1 83 ? -18.907 5.444 1.597 1.00 94.50 83 LYS A CA 1
ATOM 669 C C . LYS A 1 83 ? -20.137 5.006 0.800 1.00 94.50 83 LYS A C 1
ATOM 671 O O . LYS A 1 83 ? -21.261 5.196 1.275 1.00 94.50 83 LYS A O 1
ATOM 676 N N . GLU A 1 84 ? -19.968 4.433 -0.391 1.00 93.06 84 GLU A N 1
ATOM 677 C CA . GLU A 1 84 ? -21.099 3.988 -1.202 1.00 93.06 84 GLU A CA 1
ATOM 678 C C . GLU A 1 84 ? -21.857 2.841 -0.510 1.00 93.06 84 GLU A C 1
ATOM 680 O O . GLU A 1 84 ? -21.286 1.859 -0.031 1.00 93.06 84 GLU A O 1
ATOM 685 N N . LYS A 1 85 ? -23.194 2.943 -0.452 1.00 77.31 85 LYS A N 1
ATOM 686 C CA . LYS A 1 85 ? -24.038 1.931 0.214 1.00 77.31 85 LYS A CA 1
ATOM 687 C C . LYS A 1 85 ? -24.015 0.580 -0.504 1.00 77.31 85 LYS A C 1
ATOM 689 O O . LYS A 1 85 ? -24.143 -0.456 0.152 1.00 77.31 85 LYS A O 1
ATOM 694 N N . ARG A 1 86 ? -23.873 0.594 -1.836 1.00 77.31 86 ARG A N 1
ATOM 695 C CA . ARG A 1 86 ? -23.860 -0.596 -2.691 1.00 77.31 86 ARG A CA 1
ATOM 696 C C . ARG A 1 86 ? -22.434 -0.876 -3.139 1.00 77.31 86 ARG A C 1
ATOM 698 O O . ARG A 1 86 ? -21.944 -0.257 -4.076 1.00 77.31 86 ARG A O 1
ATOM 705 N N . ARG A 1 87 ? -21.797 -1.842 -2.486 1.00 74.06 87 ARG A N 1
ATOM 706 C CA . ARG A 1 87 ? -20.476 -2.306 -2.892 1.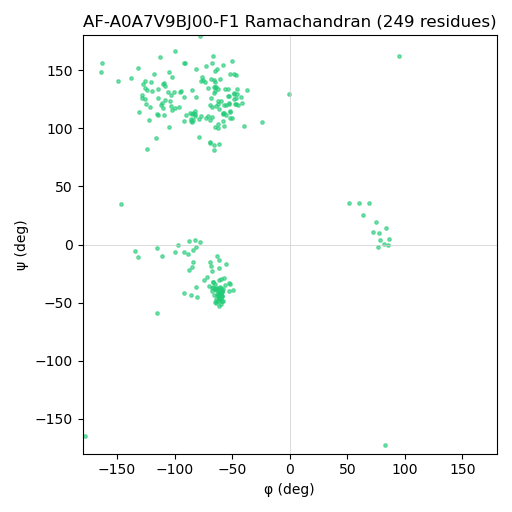00 74.06 87 ARG A CA 1
ATOM 707 C C . ARG A 1 87 ? -20.588 -3.023 -4.235 1.00 74.06 87 ARG A C 1
ATOM 709 O O . ARG A 1 87 ? -21.411 -3.925 -4.388 1.00 74.06 87 ARG A O 1
ATOM 716 N N . ARG A 1 88 ? -19.786 -2.597 -5.209 1.00 76.56 88 ARG A N 1
ATOM 717 C CA . ARG A 1 88 ? -19.553 -3.387 -6.421 1.00 76.56 88 ARG A CA 1
ATOM 718 C C . ARG A 1 88 ? -18.657 -4.559 -6.049 1.00 76.56 88 ARG A C 1
ATOM 720 O O . ARG A 1 88 ? -17.738 -4.384 -5.250 1.00 76.56 88 ARG A O 1
ATOM 727 N N . GLU A 1 89 ? -18.931 -5.733 -6.602 1.00 82.25 89 GLU A N 1
ATOM 728 C CA . GLU A 1 89 ? -18.009 -6.853 -6.451 1.00 82.25 89 GLU A CA 1
ATOM 729 C C . GLU A 1 89 ? -16.677 -6.479 -7.115 1.00 82.25 89 GLU A C 1
ATOM 731 O O . GLU A 1 89 ? -16.682 -6.074 -8.282 1.00 82.25 89 GLU A O 1
ATOM 736 N N . PRO A 1 90 ? -15.557 -6.533 -6.376 1.00 79.44 90 PRO A N 1
ATOM 737 C CA . PRO A 1 90 ? -14.254 -6.210 -6.932 1.00 79.44 90 PRO A CA 1
ATOM 738 C C . PRO A 1 90 ? -13.887 -7.243 -7.993 1.00 79.44 90 PRO A C 1
ATOM 740 O O . PRO A 1 90 ? -14.040 -8.449 -7.782 1.00 79.44 90 PRO A O 1
ATOM 743 N N . VAL A 1 91 ? -13.376 -6.772 -9.128 1.00 86.81 91 VAL A N 1
ATOM 744 C CA . VAL A 1 91 ? -12.940 -7.660 -10.204 1.00 86.81 91 VAL A CA 1
ATOM 745 C C . VAL A 1 91 ? -11.460 -7.975 -10.019 1.00 86.81 91 VAL A C 1
ATOM 747 O O . VAL A 1 91 ? -10.627 -7.072 -9.928 1.00 86.81 91 VAL A O 1
ATOM 750 N N . THR A 1 92 ? -11.127 -9.265 -10.004 1.00 86.69 92 THR A N 1
ATOM 751 C CA . THR A 1 92 ? -9.742 -9.740 -10.076 1.00 86.69 92 THR A CA 1
ATOM 752 C C . THR A 1 92 ? -9.469 -10.242 -11.484 1.00 86.69 92 THR A C 1
ATOM 754 O O . THR A 1 92 ? -10.109 -11.187 -11.938 1.00 86.69 92 THR A O 1
ATOM 757 N N . ASN A 1 93 ? -8.506 -9.626 -12.165 1.00 82.81 93 ASN A N 1
ATOM 758 C CA . ASN A 1 93 ? -8.023 -10.100 -13.459 1.00 82.81 93 ASN A CA 1
ATOM 759 C C . ASN A 1 93 ? -6.571 -10.556 -13.333 1.00 82.81 93 ASN A C 1
ATOM 761 O O . ASN A 1 93 ? -5.742 -9.845 -12.771 1.00 82.81 93 ASN A O 1
ATOM 765 N N . VAL A 1 94 ? -6.266 -11.725 -13.889 1.00 82.75 94 VAL A N 1
ATOM 766 C CA . VAL A 1 94 ? -4.903 -12.256 -13.998 1.00 82.75 94 VAL A CA 1
ATOM 767 C C . VAL A 1 94 ? -4.645 -12.486 -15.478 1.00 82.75 94 VAL A C 1
ATOM 769 O O . VAL A 1 94 ? -5.273 -13.360 -16.072 1.00 82.75 94 VAL A O 1
ATOM 772 N N . THR A 1 95 ? -3.814 -11.659 -16.113 1.00 80.19 95 THR A N 1
ATOM 773 C CA . THR A 1 95 ? -3.582 -11.773 -17.560 1.00 80.19 95 THR A CA 1
ATOM 774 C C . THR A 1 95 ? -2.341 -11.014 -18.026 1.00 80.19 95 THR A C 1
ATOM 776 O O . THR A 1 95 ? -2.016 -9.950 -17.506 1.00 80.19 95 THR A O 1
ATOM 779 N N . ASN A 1 96 ? -1.703 -11.541 -19.073 1.00 68.38 96 ASN A N 1
ATOM 780 C CA . ASN A 1 96 ? -0.655 -10.856 -19.847 1.00 68.38 96 ASN A CA 1
ATOM 781 C C . ASN A 1 96 ? -1.190 -10.260 -21.145 1.00 68.38 96 ASN A C 1
ATOM 783 O O . ASN A 1 96 ? -0.455 -9.643 -21.913 1.00 68.38 96 ASN A O 1
ATOM 787 N N . VAL A 1 97 ? -2.453 -10.537 -21.461 1.00 63.38 97 VAL A N 1
ATOM 788 C CA . VAL A 1 97 ? -2.958 -10.353 -22.810 1.00 63.38 97 VAL A CA 1
ATOM 789 C C . VAL A 1 97 ? -3.380 -8.892 -22.972 1.00 63.38 97 VAL A C 1
ATOM 791 O O . VAL A 1 97 ? -4.346 -8.437 -22.360 1.00 63.38 97 VAL A O 1
ATOM 794 N N . ASN A 1 98 ? -2.643 -8.160 -23.812 1.00 76.44 98 ASN A N 1
ATOM 795 C CA . ASN A 1 98 ? -2.972 -6.821 -24.322 1.00 76.44 98 ASN A CA 1
ATOM 796 C C . ASN A 1 98 ? -3.070 -5.689 -23.280 1.00 76.44 98 ASN A C 1
ATOM 798 O O . ASN A 1 98 ? -3.787 -4.713 -23.507 1.00 76.44 98 ASN A O 1
ATOM 802 N N . GLN A 1 99 ? -2.391 -5.806 -22.139 1.00 86.69 99 GLN A N 1
ATOM 803 C CA . GLN A 1 99 ? -2.280 -4.722 -21.158 1.00 86.69 99 GLN A CA 1
ATOM 804 C C . GLN A 1 99 ? -0.801 -4.452 -20.885 1.00 86.69 99 GLN A C 1
ATOM 806 O O . GLN A 1 99 ? -0.093 -5.347 -20.442 1.00 86.69 99 GLN A O 1
ATOM 811 N N . THR A 1 100 ? -0.330 -3.233 -21.130 1.00 89.75 100 THR A N 1
ATOM 812 C CA . THR A 1 100 ? 0.985 -2.778 -20.654 1.00 89.75 100 THR A CA 1
ATOM 813 C C . THR A 1 100 ? 0.842 -2.090 -19.291 1.00 89.75 100 THR A C 1
ATOM 815 O O . THR A 1 100 ? -0.223 -1.533 -19.003 1.00 89.75 100 THR A O 1
ATOM 818 N N . PRO A 1 101 ? 1.899 -2.031 -18.459 1.00 89.94 101 PRO A N 1
ATOM 819 C CA . PRO A 1 101 ? 1.889 -1.239 -17.224 1.00 89.94 101 PRO A CA 1
ATOM 820 C C . PRO A 1 101 ? 1.400 0.205 -17.428 1.00 89.94 101 PRO A C 1
ATOM 822 O O . PRO A 1 101 ? 0.602 0.724 -16.649 1.00 89.94 101 PRO A O 1
ATOM 825 N N . GLN A 1 102 ? 1.782 0.835 -18.542 1.00 91.75 102 GLN A N 1
ATOM 826 C CA . GLN A 1 102 ? 1.339 2.186 -18.888 1.00 91.75 102 GLN A CA 1
ATOM 827 C C . GLN A 1 102 ? -0.176 2.264 -19.146 1.00 91.75 102 GLN A C 1
ATOM 829 O O . GLN A 1 102 ? -0.827 3.217 -18.715 1.00 91.75 102 GLN A O 1
ATOM 834 N N . GLN A 1 103 ? -0.762 1.252 -19.793 1.00 93.00 103 GLN A N 1
ATOM 835 C CA . GLN A 1 103 ? -2.214 1.164 -19.983 1.00 93.00 103 GLN A CA 1
ATOM 836 C C . GLN A 1 103 ? -2.948 0.939 -18.654 1.00 93.00 103 GLN A C 1
ATOM 838 O O . GLN A 1 103 ? -4.007 1.527 -18.434 1.00 93.00 103 GLN A O 1
ATOM 843 N N . LEU A 1 104 ? -2.382 0.147 -17.737 1.00 92.50 104 LEU A N 1
ATOM 844 C CA . LEU A 1 104 ? -2.936 -0.020 -16.389 1.00 92.50 104 LEU A CA 1
ATOM 845 C C . LEU A 1 104 ? -2.955 1.318 -15.636 1.00 92.50 104 LEU A C 1
ATOM 847 O O . LEU A 1 104 ? -3.994 1.705 -15.094 1.00 92.50 104 LEU A O 1
ATOM 851 N N . MET A 1 105 ? -1.857 2.078 -15.678 1.00 93.31 105 MET A N 1
ATOM 852 C CA . MET A 1 105 ? -1.784 3.412 -15.068 1.00 93.31 105 MET A CA 1
ATOM 853 C C . MET A 1 105 ? -2.831 4.377 -15.637 1.00 93.31 105 MET A C 1
ATOM 855 O O . MET A 1 105 ? -3.510 5.060 -14.868 1.00 93.31 105 MET A O 1
ATOM 859 N N . GLN A 1 106 ? -3.013 4.398 -16.964 1.00 92.88 106 GLN A N 1
ATOM 860 C CA . GLN A 1 106 ? -4.035 5.214 -17.638 1.00 92.88 106 GLN A CA 1
ATOM 861 C C . GLN A 1 106 ? -5.464 4.847 -17.211 1.00 92.88 106 GLN A C 1
ATOM 863 O O . GLN A 1 106 ? -6.338 5.707 -17.155 1.00 92.88 106 GLN A O 1
ATOM 868 N N . ARG A 1 107 ? -5.705 3.580 -16.853 1.00 93.06 107 ARG A N 1
ATOM 869 C CA . ARG A 1 107 ? -6.988 3.094 -16.312 1.00 93.06 107 ARG A CA 1
ATOM 870 C C . ARG A 1 107 ? -7.155 3.353 -14.807 1.00 93.06 107 ARG A C 1
ATOM 872 O O . ARG A 1 107 ? -8.155 2.940 -14.214 1.00 93.06 107 ARG A O 1
ATOM 879 N N . GLY A 1 108 ? -6.191 4.030 -14.185 1.00 94.12 108 GLY A N 1
ATOM 880 C CA . GLY A 1 108 ? -6.212 4.382 -12.768 1.00 94.12 108 GLY A CA 1
ATOM 881 C C . GLY A 1 108 ? -5.721 3.277 -11.836 1.00 94.12 108 GLY A C 1
ATOM 882 O O . GLY A 1 108 ? -5.948 3.376 -10.632 1.00 94.12 108 GLY A O 1
ATOM 883 N N . TYR A 1 109 ? -5.063 2.235 -12.356 1.00 96.12 109 TYR A N 1
ATOM 884 C CA . TYR A 1 109 ? -4.352 1.287 -11.503 1.00 96.12 109 TYR A CA 1
ATOM 885 C C . TYR A 1 109 ? -3.069 1.914 -10.937 1.00 96.12 109 TYR A C 1
ATOM 887 O O . TYR A 1 109 ? -2.468 2.823 -11.525 1.00 96.12 109 TYR A O 1
ATOM 895 N N . ARG A 1 110 ? -2.641 1.404 -9.783 1.00 96.56 110 ARG A N 1
ATOM 896 C CA . ARG A 1 110 ? -1.369 1.717 -9.129 1.00 96.56 110 ARG A CA 1
ATOM 897 C C . ARG A 1 110 ? -0.625 0.434 -8.814 1.00 96.56 110 ARG A C 1
ATOM 899 O O . ARG A 1 110 ? -1.240 -0.544 -8.396 1.00 96.56 110 ARG A O 1
ATOM 906 N N . PHE A 1 111 ? 0.679 0.453 -9.051 1.00 95.50 111 PHE A N 1
ATOM 907 C CA . PHE A 1 111 ? 1.564 -0.651 -8.717 1.00 95.50 111 PHE A CA 1
ATOM 908 C C . PHE A 1 111 ? 1.632 -0.821 -7.196 1.00 95.50 111 PHE A C 1
ATOM 910 O O . PHE A 1 111 ? 1.634 0.169 -6.465 1.00 95.50 111 PHE A O 1
ATOM 917 N N . VAL A 1 112 ? 1.672 -2.069 -6.732 1.00 93.69 112 VAL A N 1
ATOM 918 C CA . VAL A 1 112 ? 1.813 -2.398 -5.309 1.00 93.69 112 VAL A CA 1
ATOM 919 C C . VAL A 1 112 ? 3.125 -3.116 -5.047 1.00 93.69 112 VAL A C 1
ATOM 921 O O . VAL A 1 112 ? 3.921 -2.667 -4.230 1.00 93.69 112 VAL A O 1
ATOM 924 N N . VAL A 1 113 ? 3.332 -4.259 -5.700 1.00 92.19 113 VAL A N 1
ATOM 925 C CA . VAL A 1 113 ? 4.459 -5.150 -5.413 1.00 92.19 113 VAL A CA 1
ATOM 926 C C . VAL A 1 113 ? 4.666 -6.137 -6.561 1.00 92.19 113 VAL A C 1
ATOM 928 O O . VAL A 1 113 ? 3.720 -6.463 -7.281 1.00 92.19 113 VAL A O 1
ATOM 931 N N . THR A 1 114 ? 5.885 -6.659 -6.684 1.00 92.06 114 THR A N 1
ATOM 932 C CA . THR A 1 114 ? 6.224 -7.785 -7.563 1.00 92.06 114 THR A CA 1
ATOM 933 C C . THR A 1 114 ? 6.504 -9.028 -6.725 1.00 92.06 114 THR A C 1
ATOM 935 O O . THR A 1 114 ? 7.368 -9.003 -5.852 1.00 92.06 114 THR A O 1
ATOM 938 N N . MET A 1 115 ? 5.801 -10.127 -6.996 1.00 87.38 115 MET A N 1
ATOM 939 C CA . MET A 1 115 ? 5.940 -11.406 -6.294 1.00 87.38 115 MET A CA 1
ATOM 940 C C . MET A 1 115 ? 6.087 -12.538 -7.313 1.00 87.38 115 MET A C 1
ATOM 942 O O . MET A 1 115 ? 5.176 -12.798 -8.093 1.00 87.38 115 MET A O 1
ATOM 946 N N . GLY A 1 116 ? 7.253 -13.192 -7.343 1.00 87.38 116 GLY A N 1
ATOM 947 C CA . GLY A 1 116 ? 7.495 -14.339 -8.230 1.00 87.38 116 GLY A CA 1
ATOM 948 C C . GLY A 1 116 ? 7.355 -14.029 -9.727 1.00 87.38 116 GLY A C 1
ATOM 949 O O . GLY A 1 116 ? 6.846 -14.855 -10.475 1.00 87.38 116 GLY A O 1
ATOM 950 N N . GLY A 1 117 ? 7.752 -12.828 -10.164 1.00 87.94 117 GLY A N 1
ATOM 951 C CA . GLY A 1 117 ? 7.572 -12.383 -11.554 1.00 87.94 117 GLY A CA 1
ATOM 952 C C . GLY A 1 117 ? 6.145 -11.940 -11.894 1.00 87.94 117 GLY A C 1
ATOM 953 O O . GLY A 1 117 ? 5.845 -11.714 -13.062 1.00 87.94 117 GLY A O 1
ATOM 954 N N . ILE A 1 118 ? 5.269 -11.798 -10.898 1.00 89.81 118 ILE A N 1
ATOM 955 C CA . ILE A 1 118 ? 3.913 -11.272 -11.059 1.00 89.81 118 ILE A CA 1
ATOM 956 C C . ILE A 1 118 ? 3.830 -9.919 -10.359 1.00 89.81 118 ILE A C 1
ATOM 958 O O . ILE A 1 118 ? 4.035 -9.819 -9.152 1.00 89.81 118 ILE A O 1
ATOM 962 N N . GLU A 1 119 ? 3.519 -8.871 -11.107 1.00 93.31 119 GLU A N 1
ATOM 963 C CA . GLU A 1 119 ? 3.216 -7.553 -10.561 1.00 93.31 119 GLU A CA 1
ATOM 964 C C . GLU A 1 119 ? 1.746 -7.477 -10.159 1.00 93.31 119 GLU A C 1
ATOM 966 O O . GLU A 1 119 ? 0.850 -7.826 -10.933 1.00 93.31 119 GLU A O 1
ATOM 971 N N . LYS A 1 120 ? 1.483 -6.966 -8.958 1.00 93.62 120 LYS A N 1
ATOM 972 C CA . LYS A 1 120 ? 0.134 -6.658 -8.492 1.00 93.62 120 LYS A CA 1
ATOM 973 C C . LYS A 1 120 ? -0.149 -5.168 -8.624 1.00 93.62 120 LYS A C 1
ATOM 975 O O . LYS A 1 120 ? 0.614 -4.326 -8.150 1.00 93.62 120 LYS A O 1
ATOM 980 N N . TRP A 1 121 ? -1.299 -4.868 -9.211 1.00 96.12 121 TRP A N 1
ATOM 981 C CA . TRP A 1 121 ? -1.812 -3.532 -9.461 1.00 96.12 121 TRP A CA 1
ATOM 982 C C . TRP A 1 121 ? -3.213 -3.386 -8.858 1.00 96.12 121 TRP A C 1
ATOM 984 O O . TRP A 1 121 ? -4.025 -4.307 -8.945 1.00 96.12 121 TRP A O 1
ATOM 994 N N . VAL A 1 122 ? -3.526 -2.233 -8.267 1.00 96.94 122 VAL A N 1
ATOM 995 C CA . VAL A 1 122 ? -4.801 -1.994 -7.561 1.00 96.94 122 VAL A CA 1
ATOM 996 C C . VAL A 1 122 ? -5.467 -0.689 -7.981 1.00 96.94 122 VAL A C 1
ATOM 998 O O . VAL A 1 122 ? -4.792 0.264 -8.370 1.00 96.94 122 VAL A O 1
ATOM 1001 N N . ARG A 1 123 ? -6.798 -0.630 -7.886 1.00 97.38 123 ARG A N 1
ATOM 1002 C CA . ARG A 1 123 ? -7.597 0.597 -8.049 1.00 97.38 123 ARG A CA 1
ATOM 1003 C C . ARG A 1 123 ? -8.253 1.023 -6.731 1.00 97.38 123 ARG A C 1
ATOM 1005 O O . ARG A 1 123 ? -8.448 0.184 -5.849 1.00 97.38 123 ARG A O 1
ATOM 1012 N N . PRO A 1 124 ? -8.686 2.293 -6.608 1.00 97.12 124 PRO A N 1
ATOM 1013 C CA . PRO A 1 124 ? -9.346 2.786 -5.396 1.00 97.12 124 PRO A CA 1
ATOM 1014 C C . PRO A 1 124 ? -10.663 2.077 -5.044 1.00 97.12 124 PRO A C 1
ATOM 1016 O O . PRO A 1 124 ? -11.112 2.141 -3.908 1.00 97.12 124 PRO A O 1
ATOM 1019 N N . ASN A 1 125 ? -11.307 1.412 -6.003 1.00 95.69 125 ASN A N 1
ATOM 1020 C CA . ASN A 1 125 ? -12.540 0.649 -5.788 1.00 95.69 125 ASN A CA 1
ATOM 1021 C C . ASN A 1 125 ? -12.292 -0.811 -5.358 1.00 95.69 125 ASN A C 1
ATOM 1023 O O . ASN A 1 125 ? -13.249 -1.572 -5.233 1.00 95.69 125 ASN A O 1
ATOM 1027 N N . GLY A 1 126 ? -11.031 -1.209 -5.160 1.00 95.25 126 GLY A N 1
ATOM 1028 C CA . GLY A 1 126 ? -10.657 -2.572 -4.787 1.00 95.25 126 GLY A CA 1
ATOM 1029 C C . GLY A 1 126 ? -10.480 -3.540 -5.958 1.00 95.25 126 GLY A C 1
ATOM 1030 O O . GLY A 1 126 ? -10.237 -4.716 -5.700 1.00 95.25 126 GLY A O 1
ATOM 1031 N N . ASP A 1 127 ? -10.576 -3.087 -7.216 1.00 95.56 127 ASP A N 1
ATOM 1032 C CA . ASP A 1 127 ? -10.210 -3.936 -8.356 1.00 95.56 127 ASP A CA 1
ATOM 1033 C C . ASP A 1 127 ? -8.715 -4.257 -8.310 1.00 95.56 127 ASP A C 1
ATOM 1035 O O . ASP A 1 127 ? -7.878 -3.382 -8.058 1.00 95.56 127 ASP A O 1
ATOM 1039 N N . GLU A 1 128 ? -8.385 -5.503 -8.631 1.00 95.19 128 GLU A N 1
ATOM 1040 C CA . GLU A 1 128 ? -7.014 -5.996 -8.658 1.00 95.19 128 GLU A CA 1
ATOM 1041 C C . GLU A 1 128 ? -6.664 -6.508 -10.052 1.00 95.19 128 GLU A C 1
ATOM 1043 O O . GLU A 1 128 ? -7.461 -7.173 -10.723 1.00 95.19 128 GLU A O 1
ATOM 1048 N N . PHE A 1 129 ? -5.444 -6.212 -10.481 1.00 94.06 129 PHE A N 1
ATOM 1049 C CA . PHE A 1 129 ? -4.880 -6.719 -11.716 1.00 94.06 129 PHE A CA 1
ATOM 1050 C C . PHE A 1 129 ? -3.516 -7.339 -11.432 1.00 94.06 129 PHE A C 1
ATOM 1052 O O . PHE A 1 129 ? -2.641 -6.701 -10.850 1.00 94.06 129 PHE A O 1
ATOM 1059 N N . TRP A 1 130 ? -3.347 -8.589 -11.840 1.00 94.19 130 TRP A N 1
ATOM 1060 C CA . TRP A 1 130 ? -2.109 -9.340 -11.695 1.00 94.19 130 TRP A CA 1
ATOM 1061 C C . TRP A 1 130 ? -1.484 -9.500 -13.079 1.00 94.19 130 TRP A C 1
ATOM 1063 O O . TRP A 1 130 ? -2.040 -10.175 -13.950 1.00 94.19 130 TRP A O 1
ATOM 1073 N N . TYR A 1 131 ? -0.354 -8.833 -13.277 1.00 90.88 131 TYR A N 1
ATOM 1074 C CA . TYR A 1 131 ? 0.387 -8.788 -14.528 1.00 90.88 131 TYR A CA 1
ATOM 1075 C C . TYR A 1 131 ? 1.590 -9.725 -14.427 1.00 90.88 131 TYR A C 1
ATOM 1077 O O . TYR A 1 131 ? 2.465 -9.508 -13.590 1.00 90.88 131 TYR A O 1
ATOM 1085 N N . ILE A 1 132 ? 1.648 -10.783 -15.238 1.00 90.00 132 ILE A N 1
ATOM 1086 C CA . ILE A 1 132 ? 2.815 -11.671 -15.241 1.00 90.00 132 ILE A CA 1
ATOM 1087 C C . ILE A 1 132 ? 3.862 -11.004 -16.125 1.00 90.00 132 ILE A C 1
ATOM 1089 O O . ILE A 1 132 ? 3.674 -10.838 -17.333 1.00 90.00 132 ILE A O 1
ATOM 1093 N N . VAL A 1 133 ? 4.973 -10.614 -15.512 1.00 84.56 133 VAL A N 1
ATOM 1094 C CA . VAL A 1 133 ? 6.090 -10.005 -16.220 1.00 84.56 133 VAL A CA 1
ATOM 1095 C C . VAL A 1 133 ? 6.631 -11.059 -17.179 1.00 84.56 133 VAL A C 1
ATOM 1097 O O . VAL A 1 133 ? 7.039 -12.132 -16.721 1.00 84.56 133 VAL A O 1
ATOM 1100 N N . PRO A 1 134 ? 6.625 -10.810 -18.502 1.00 80.88 134 PRO A N 1
ATOM 1101 C CA . PRO A 1 134 ? 7.244 -11.737 -19.426 1.00 80.88 134 PRO A CA 1
ATOM 1102 C C . PRO A 1 134 ? 8.698 -11.879 -18.998 1.00 80.88 134 PRO A C 1
ATOM 1104 O O . PRO A 1 134 ? 9.431 -10.888 -18.932 1.00 80.88 134 PRO A O 1
ATOM 1107 N N . SER A 1 135 ? 9.102 -13.105 -18.658 1.00 75.38 135 SER A N 1
ATOM 1108 C CA . SER A 1 135 ? 10.509 -13.425 -18.464 1.00 75.38 135 SER A CA 1
ATOM 1109 C C . SER A 1 135 ? 11.190 -12.935 -19.726 1.00 75.38 135 SER A C 1
ATOM 1111 O O . SER A 1 135 ? 10.836 -13.415 -20.803 1.00 75.38 135 SER A O 1
ATOM 1113 N N . GLN A 1 136 ? 12.057 -11.922 -19.628 1.00 65.44 136 GLN A N 1
ATOM 1114 C CA . GLN A 1 136 ? 12.819 -11.486 -20.789 1.00 65.44 136 GLN A CA 1
ATOM 1115 C C . GLN A 1 136 ? 13.466 -12.750 -21.331 1.00 65.44 136 GLN A C 1
ATOM 1117 O O . GLN A 1 136 ? 14.292 -13.360 -20.651 1.00 65.44 136 GLN A O 1
ATOM 1122 N N . SER A 1 137 ? 12.988 -13.217 -22.485 1.00 49.84 137 SER A N 1
ATOM 1123 C CA . SER A 1 137 ? 13.549 -14.378 -23.143 1.00 49.84 137 SER A CA 1
ATOM 1124 C C . SER A 1 137 ? 15.012 -14.035 -23.309 1.00 49.84 137 SER A C 1
ATOM 1126 O O . SER A 1 137 ? 15.344 -13.074 -24.007 1.00 49.84 137 SER A O 1
ATOM 1128 N N . ARG A 1 138 ? 15.856 -14.754 -22.559 1.00 46.38 138 ARG A N 1
ATOM 1129 C CA . ARG A 1 138 ? 17.307 -14.671 -22.659 1.00 46.38 138 ARG A CA 1
ATOM 1130 C C . ARG A 1 138 ? 17.610 -14.620 -24.157 1.00 46.38 138 ARG A C 1
ATOM 1132 O O . ARG A 1 138 ? 17.050 -15.459 -24.872 1.00 46.38 138 ARG A O 1
ATOM 1139 N N . PRO A 1 139 ? 18.375 -13.628 -24.648 1.00 51.69 139 PRO A N 1
ATOM 1140 C CA . PRO A 1 139 ? 18.728 -13.579 -26.059 1.00 51.69 139 PRO A CA 1
ATOM 1141 C C . PRO A 1 139 ? 19.171 -14.984 -26.484 1.00 51.69 139 PRO A C 1
ATOM 1143 O O . PRO A 1 139 ? 19.886 -15.612 -25.693 1.00 51.69 139 PRO A O 1
ATOM 1146 N N . PRO A 1 140 ? 18.698 -15.514 -27.631 1.00 57.31 140 PRO A N 1
ATOM 1147 C CA . PRO A 1 140 ? 19.114 -16.834 -28.089 1.00 57.31 140 PRO A CA 1
ATOM 1148 C C . PRO A 1 140 ? 20.635 -16.886 -28.012 1.00 57.31 140 PRO A C 1
ATOM 1150 O O . PRO A 1 140 ? 21.287 -15.927 -28.435 1.00 57.31 140 PRO A O 1
ATOM 1153 N N . ASP A 1 141 ? 21.165 -17.937 -27.380 1.00 57.56 141 ASP A N 1
ATOM 1154 C CA . ASP A 1 141 ? 22.596 -18.087 -27.148 1.00 57.56 141 ASP A CA 1
ATOM 1155 C C . ASP A 1 141 ? 23.333 -17.726 -28.444 1.00 57.56 141 ASP A C 1
ATOM 1157 O O . ASP A 1 141 ? 23.068 -18.301 -29.504 1.00 57.56 141 ASP A O 1
ATOM 1161 N N . ASN A 1 142 ? 24.198 -16.709 -28.377 1.00 58.38 142 ASN A N 1
ATOM 1162 C CA . ASN A 1 142 ? 25.086 -16.365 -29.483 1.00 58.38 142 ASN A CA 1
ATOM 1163 C C . ASN A 1 142 ? 25.743 -17.660 -30.010 1.00 58.38 142 ASN A C 1
ATOM 1165 O O . ASN A 1 142 ? 26.013 -18.558 -29.203 1.00 58.38 142 ASN A O 1
ATOM 1169 N N . PRO A 1 143 ? 26.009 -17.777 -31.328 1.00 63.44 143 PRO A N 1
ATOM 1170 C CA . PRO A 1 143 ? 26.644 -18.964 -31.901 1.00 63.44 143 PRO A CA 1
ATOM 1171 C C . PRO A 1 143 ? 27.889 -19.359 -31.092 1.00 63.44 143 PRO A C 1
ATOM 1173 O O . PRO A 1 143 ? 28.544 -18.471 -30.534 1.00 63.44 143 PRO A O 1
ATOM 1176 N N . PRO A 1 144 ? 28.196 -20.671 -30.999 1.00 63.41 144 PRO A N 1
ATOM 1177 C CA . PRO A 1 144 ? 29.170 -21.212 -30.060 1.00 63.41 144 PRO A CA 1
ATOM 1178 C C . PRO A 1 144 ? 30.458 -20.383 -30.088 1.00 63.41 144 PRO A C 1
ATOM 1180 O O . PRO A 1 144 ? 31.018 -20.173 -31.169 1.00 63.41 144 PRO A O 1
ATOM 1183 N N . PRO A 1 145 ? 30.926 -19.887 -28.931 1.00 56.84 145 PRO A N 1
ATOM 1184 C CA . PRO A 1 145 ? 32.178 -19.161 -28.864 1.00 56.84 145 PRO A CA 1
ATOM 1185 C C . PRO A 1 145 ? 33.289 -20.044 -29.438 1.00 56.84 145 PRO A C 1
ATOM 1187 O O . PRO A 1 145 ? 33.402 -21.216 -29.071 1.00 56.84 145 PRO A O 1
ATOM 1190 N N . GLY A 1 146 ? 34.143 -19.491 -30.305 1.00 70.75 146 GLY A N 1
ATOM 1191 C CA . GLY A 1 146 ? 35.467 -20.081 -30.528 1.00 70.75 146 GLY A CA 1
ATOM 1192 C C . GLY A 1 146 ? 36.163 -20.322 -29.177 1.00 70.75 146 GLY A C 1
ATOM 1193 O O . GLY A 1 146 ? 35.764 -19.688 -28.198 1.00 70.75 146 GLY A O 1
ATOM 1194 N N . PRO A 1 147 ? 37.154 -21.235 -29.097 1.00 66.75 147 PRO A N 1
ATOM 1195 C CA . PRO A 1 147 ? 37.715 -21.755 -27.847 1.00 66.75 147 PRO A CA 1
ATOM 1196 C C . PRO A 1 147 ? 37.865 -20.656 -26.794 1.00 66.75 147 PRO A C 1
ATOM 1198 O O . PRO A 1 147 ? 38.747 -19.800 -26.877 1.00 66.75 147 PRO A O 1
ATOM 1201 N N . GLN A 1 148 ? 36.926 -20.648 -25.848 1.00 58.62 148 GLN A N 1
ATOM 1202 C CA . GLN A 1 148 ? 36.869 -19.640 -24.809 1.00 58.62 148 GLN A CA 1
ATOM 1203 C C . GLN A 1 148 ? 38.043 -19.881 -23.857 1.00 58.62 148 GLN A C 1
ATOM 1205 O O . GLN A 1 148 ? 38.273 -21.030 -23.464 1.00 58.62 148 GLN A O 1
ATOM 1210 N N . PRO A 1 149 ? 38.782 -18.832 -23.453 1.00 71.75 149 PRO A N 1
ATOM 1211 C CA . PRO A 1 149 ? 39.638 -18.940 -22.280 1.00 71.75 149 PRO A CA 1
ATOM 1212 C C . PRO A 1 149 ? 38.795 -19.470 -21.107 1.00 71.75 149 PRO A C 1
ATOM 1214 O O . PRO A 1 149 ? 37.591 -19.190 -21.065 1.00 71.75 149 PRO A O 1
ATOM 1217 N N . PRO A 1 150 ? 39.386 -20.261 -20.189 1.00 70.06 150 PRO A N 1
ATOM 1218 C CA . PRO A 1 150 ? 38.650 -20.863 -19.085 1.00 70.06 150 PRO A CA 1
ATOM 1219 C C . PRO A 1 150 ? 37.793 -19.787 -18.412 1.00 70.06 150 PRO A C 1
ATOM 1221 O O . PRO A 1 150 ? 38.308 -18.691 -18.160 1.00 70.06 150 PRO A O 1
ATOM 1224 N N . PRO A 1 151 ? 36.491 -20.049 -18.191 1.00 59.19 151 PRO A N 1
ATOM 1225 C CA . PRO A 1 151 ? 35.589 -19.042 -17.665 1.00 59.19 151 PRO A CA 1
ATOM 1226 C C . PRO A 1 151 ? 36.195 -18.475 -16.378 1.00 59.19 151 PRO A C 1
ATOM 1228 O O . PRO A 1 151 ? 36.660 -19.267 -15.547 1.00 59.19 151 PRO A O 1
ATOM 1231 N N . PRO A 1 152 ? 36.226 -17.140 -16.192 1.00 62.84 152 PRO A N 1
ATOM 1232 C CA . PRO A 1 152 ? 36.514 -16.597 -14.877 1.00 62.84 152 PRO A CA 1
ATOM 1233 C C . PRO A 1 152 ? 35.537 -17.278 -13.927 1.00 62.84 152 PRO A C 1
ATOM 1235 O O . PRO A 1 152 ? 34.328 -17.281 -14.179 1.00 62.84 152 PRO A O 1
ATOM 1238 N N . GLN A 1 153 ? 36.087 -17.960 -12.918 1.00 53.44 153 GLN A N 1
ATOM 1239 C CA . GLN A 1 153 ? 35.292 -18.686 -11.938 1.00 53.44 153 GLN A CA 1
ATOM 1240 C C . GLN A 1 153 ? 34.155 -17.760 -11.502 1.00 53.44 153 GLN A C 1
ATOM 1242 O O . GLN A 1 153 ? 34.442 -16.592 -11.212 1.00 53.44 153 GLN A O 1
ATOM 1247 N N . PRO A 1 154 ? 32.885 -18.219 -11.527 1.00 47.72 154 PRO A N 1
ATOM 1248 C CA . PRO A 1 154 ? 31.783 -17.396 -11.062 1.00 47.72 154 PRO A CA 1
ATOM 1249 C C . PRO A 1 154 ? 32.202 -16.846 -9.711 1.00 47.72 154 PRO A C 1
ATOM 1251 O O . PRO A 1 154 ? 32.633 -17.624 -8.855 1.00 47.72 154 PRO A O 1
ATOM 1254 N N . ALA A 1 155 ? 32.161 -15.518 -9.564 1.00 50.47 155 ALA A N 1
ATOM 1255 C CA . ALA A 1 155 ? 32.323 -14.906 -8.263 1.00 50.47 155 ALA A CA 1
ATOM 1256 C C . ALA A 1 155 ? 31.351 -15.656 -7.358 1.00 50.47 155 ALA A C 1
ATOM 1258 O O . ALA A 1 155 ? 30.136 -15.612 -7.565 1.00 50.47 155 ALA A O 1
ATOM 1259 N N . SER A 1 156 ? 31.924 -16.469 -6.469 1.00 44.88 156 SER A N 1
ATOM 1260 C CA . SER A 1 156 ? 31.229 -17.179 -5.410 1.00 44.88 156 SER A CA 1
ATOM 1261 C C . SER A 1 156 ? 30.140 -16.259 -4.884 1.00 44.88 156 SER A C 1
ATOM 1263 O O . SER A 1 156 ? 30.459 -15.086 -4.699 1.00 44.88 156 SER A O 1
ATOM 1265 N N . ASN A 1 157 ? 28.914 -16.779 -4.729 1.00 44.91 157 ASN A N 1
ATOM 1266 C CA . ASN A 1 157 ? 27.748 -16.173 -4.069 1.00 44.91 157 ASN A CA 1
ATOM 1267 C C . ASN A 1 157 ? 28.013 -14.782 -3.478 1.00 44.91 157 ASN A C 1
ATOM 1269 O O . ASN A 1 157 ? 28.962 -14.699 -2.691 1.00 44.91 157 ASN A O 1
ATOM 1273 N N . PRO A 1 158 ? 27.175 -13.750 -3.752 1.00 47.22 158 PRO A N 1
ATOM 1274 C CA . PRO A 1 158 ? 27.384 -12.409 -3.200 1.00 47.22 158 PRO A CA 1
ATOM 1275 C C . PRO A 1 158 ? 27.807 -12.564 -1.743 1.00 47.22 158 PRO A C 1
ATOM 1277 O O . PRO A 1 158 ? 27.128 -13.318 -1.033 1.00 47.22 158 PRO A O 1
ATOM 1280 N N . PRO A 1 159 ? 28.991 -12.039 -1.361 1.00 52.44 159 PRO A N 1
ATOM 1281 C CA . PRO A 1 159 ? 29.624 -12.401 -0.106 1.00 52.44 159 PRO A CA 1
ATOM 1282 C C . PRO A 1 159 ? 28.564 -12.306 0.974 1.00 52.44 159 PRO A C 1
ATOM 1284 O O . PRO A 1 159 ? 27.930 -11.257 1.099 1.00 52.44 159 PRO A O 1
ATOM 1287 N N . ARG A 1 160 ? 28.305 -13.429 1.667 1.00 51.94 160 ARG A N 1
ATOM 1288 C CA . ARG A 1 160 ? 27.381 -13.430 2.803 1.00 51.94 160 ARG A CA 1
ATOM 1289 C C . ARG A 1 160 ? 27.784 -12.237 3.642 1.00 51.94 160 ARG A C 1
ATOM 1291 O O . ARG A 1 160 ? 28.962 -12.141 3.999 1.00 51.94 160 ARG A O 1
ATOM 1298 N N . TYR A 1 161 ? 26.850 -11.311 3.841 1.00 54.12 161 TYR A N 1
ATOM 1299 C CA . TYR A 1 161 ? 27.137 -10.111 4.596 1.00 54.12 161 TYR A CA 1
ATOM 1300 C C . TYR A 1 161 ? 27.601 -10.567 5.972 1.00 54.12 161 TYR A C 1
ATOM 1302 O O . TYR A 1 161 ? 26.834 -11.117 6.753 1.00 54.12 161 TYR A O 1
ATOM 1310 N N . ASN A 1 162 ? 28.900 -10.442 6.208 1.00 62.25 162 ASN A N 1
ATOM 1311 C CA . ASN A 1 162 ? 29.464 -10.671 7.512 1.00 62.25 162 ASN A CA 1
ATOM 1312 C C . ASN A 1 162 ? 29.406 -9.304 8.192 1.00 62.25 162 ASN A C 1
ATOM 1314 O O . ASN A 1 162 ? 30.137 -8.416 7.756 1.00 62.25 162 ASN A O 1
ATOM 1318 N N . PRO A 1 163 ? 28.580 -9.102 9.230 1.00 55.03 163 PRO A N 1
ATOM 1319 C CA . PRO A 1 163 ? 28.506 -7.820 9.931 1.00 55.03 163 PRO A CA 1
ATOM 1320 C C . PRO A 1 163 ? 29.843 -7.422 10.583 1.00 55.03 163 PRO A C 1
ATOM 1322 O O . PRO A 1 163 ? 30.022 -6.270 10.957 1.00 55.03 163 PRO A O 1
ATOM 1325 N N . SER A 1 164 ? 30.801 -8.353 10.693 1.00 58.25 164 SER A N 1
ATOM 1326 C CA . SER A 1 164 ? 32.180 -8.077 11.123 1.00 58.25 164 SER A CA 1
ATOM 1327 C C . SER A 1 164 ? 33.131 -7.702 9.975 1.00 58.25 164 SER A C 1
ATOM 1329 O O . SER A 1 164 ? 34.287 -7.365 10.229 1.00 58.25 164 SER A O 1
ATOM 1331 N N . ALA A 1 165 ? 32.705 -7.813 8.713 1.00 66.81 165 ALA A N 1
ATOM 1332 C CA . ALA A 1 165 ? 33.501 -7.374 7.574 1.00 66.81 165 ALA A CA 1
ATOM 1333 C C . ALA A 1 165 ? 33.446 -5.850 7.452 1.00 66.81 165 ALA A C 1
ATOM 1335 O O . ALA A 1 165 ? 32.403 -5.236 7.647 1.00 66.81 165 ALA A O 1
ATOM 1336 N N . ASP A 1 166 ? 34.587 -5.255 7.107 1.00 74.06 166 ASP A N 1
ATOM 1337 C CA . ASP A 1 166 ? 34.732 -3.813 6.930 1.00 74.06 166 ASP A CA 1
ATOM 1338 C C . ASP A 1 166 ? 33.742 -3.292 5.861 1.00 74.06 166 ASP A C 1
ATOM 1340 O O . ASP A 1 166 ? 33.903 -3.625 4.678 1.00 74.06 166 ASP A O 1
ATOM 1344 N N . PRO A 1 167 ? 32.734 -2.476 6.234 1.00 68.31 167 PRO A N 1
ATOM 1345 C CA . PRO A 1 167 ? 31.742 -1.942 5.300 1.00 68.31 167 PRO A CA 1
ATOM 1346 C C . PRO A 1 167 ? 32.381 -1.154 4.155 1.00 68.31 167 PRO A C 1
ATOM 1348 O O . PRO A 1 167 ? 31.864 -1.158 3.039 1.00 68.31 167 PRO A O 1
ATOM 1351 N N . VAL A 1 168 ? 33.549 -0.543 4.393 1.00 73.50 168 VAL A N 1
ATOM 1352 C CA . VAL A 1 168 ? 34.299 0.204 3.375 1.00 73.50 168 VAL A CA 1
ATOM 1353 C C . VAL A 1 168 ? 34.816 -0.717 2.271 1.00 73.50 168 VAL A C 1
ATOM 1355 O O . VAL A 1 168 ? 34.882 -0.322 1.108 1.00 73.50 168 VAL A O 1
ATOM 1358 N N . ARG A 1 169 ? 35.152 -1.968 2.604 1.00 76.25 169 ARG A N 1
ATOM 1359 C CA . ARG A 1 169 ? 35.559 -2.973 1.611 1.00 76.25 169 ARG A CA 1
ATOM 1360 C C . ARG A 1 169 ? 34.386 -3.503 0.795 1.00 76.25 169 ARG A C 1
ATOM 1362 O O . ARG A 1 169 ? 34.601 -3.907 -0.343 1.00 76.25 169 ARG A O 1
ATOM 1369 N N . LEU A 1 170 ? 33.187 -3.543 1.374 1.00 73.00 170 LEU A N 1
ATOM 1370 C CA . LEU A 1 170 ? 32.005 -4.115 0.729 1.00 73.00 170 LEU A CA 1
ATOM 1371 C C . LEU A 1 170 ? 31.283 -3.113 -0.173 1.00 73.00 170 LEU A C 1
ATOM 1373 O O . LEU A 1 170 ? 30.900 -3.473 -1.282 1.00 73.00 170 LEU A O 1
ATOM 1377 N N . PHE A 1 171 ? 31.122 -1.875 0.291 1.00 78.19 171 PHE A N 1
ATOM 1378 C CA . PHE A 1 171 ? 30.269 -0.871 -0.358 1.00 78.19 171 PHE A CA 1
ATOM 1379 C C . PHE A 1 171 ? 31.061 0.332 -0.894 1.00 78.19 171 PHE A C 1
ATOM 1381 O O . PHE A 1 171 ? 30.510 1.235 -1.523 1.00 78.19 171 PHE A O 1
ATOM 1388 N N . GLY A 1 172 ? 32.375 0.358 -0.660 1.00 82.81 172 GLY A N 1
ATOM 1389 C CA . GLY A 1 172 ? 33.213 1.518 -0.939 1.00 82.81 172 GLY A CA 1
ATOM 1390 C C . GLY A 1 172 ? 33.166 2.545 0.191 1.00 82.81 172 GLY A C 1
ATOM 1391 O O . GLY A 1 172 ? 32.624 2.302 1.276 1.00 82.81 172 GLY A O 1
ATOM 1392 N N . ARG A 1 173 ? 33.781 3.708 -0.040 1.00 86.31 173 ARG A N 1
ATOM 1393 C CA . ARG A 1 173 ? 33.927 4.723 1.013 1.00 86.31 173 ARG A CA 1
ATOM 1394 C C . ARG A 1 173 ? 32.567 5.270 1.438 1.00 86.31 173 ARG A C 1
ATOM 1396 O O . ARG A 1 173 ? 31.633 5.350 0.641 1.00 86.31 173 ARG A O 1
ATOM 1403 N N . GLU A 1 174 ? 32.470 5.667 2.704 1.00 89.25 174 GLU A N 1
ATOM 1404 C CA . GLU A 1 174 ? 31.314 6.421 3.184 1.00 89.25 174 GLU A CA 1
ATOM 1405 C C . GLU A 1 174 ? 31.252 7.757 2.432 1.00 89.25 174 GLU A C 1
ATOM 1407 O O . GLU A 1 174 ? 32.192 8.552 2.469 1.00 89.25 174 GLU A O 1
ATOM 1412 N N . ARG A 1 175 ? 30.145 7.996 1.732 1.00 86.94 175 ARG A N 1
ATOM 1413 C CA . ARG A 1 175 ? 29.899 9.227 0.980 1.00 86.94 175 ARG A CA 1
ATOM 1414 C C . ARG A 1 175 ? 29.165 10.253 1.832 1.00 86.94 175 ARG A C 1
ATOM 1416 O O . ARG A 1 175 ? 29.486 11.438 1.781 1.00 86.94 175 ARG A O 1
ATOM 1423 N N . GLN A 1 176 ? 28.172 9.807 2.599 1.00 84.75 176 GLN A N 1
ATOM 1424 C CA . GLN A 1 176 ? 27.350 10.691 3.415 1.00 84.75 176 GLN A CA 1
ATOM 1425 C C . GLN A 1 176 ? 26.864 9.988 4.677 1.00 84.75 176 GLN A C 1
ATOM 1427 O O . GLN A 1 176 ? 26.477 8.824 4.648 1.00 84.75 176 GLN A O 1
ATOM 1432 N N . VAL A 1 177 ? 26.853 10.717 5.790 1.00 83.25 177 VAL A N 1
ATOM 1433 C CA . VAL A 1 177 ? 26.390 10.218 7.084 1.00 83.25 177 VAL A CA 1
ATOM 1434 C C . VAL A 1 177 ? 25.324 11.159 7.625 1.00 83.25 177 VAL A C 1
ATOM 1436 O O . VAL A 1 177 ? 25.578 12.351 7.786 1.00 83.25 177 VAL A O 1
ATOM 1439 N N . ARG A 1 178 ? 24.146 10.623 7.950 1.00 80.69 178 ARG A N 1
ATOM 1440 C CA . ARG A 1 178 ? 23.080 11.349 8.649 1.00 80.69 178 ARG A CA 1
ATOM 1441 C C . ARG A 1 178 ? 22.864 10.722 10.021 1.00 80.69 178 ARG A C 1
ATOM 1443 O O . ARG A 1 178 ? 22.398 9.589 10.130 1.00 80.69 178 ARG A O 1
ATOM 1450 N N . ALA A 1 179 ? 23.222 11.454 11.070 1.00 79.88 179 ALA A N 1
ATOM 1451 C CA . ALA A 1 179 ? 22.897 11.081 12.443 1.00 79.88 179 ALA A CA 1
ATOM 1452 C C . ALA A 1 179 ? 21.454 11.487 12.786 1.00 79.88 179 ALA A C 1
ATOM 1454 O O . ALA A 1 179 ? 20.938 12.464 12.246 1.00 79.88 179 ALA A O 1
ATOM 1455 N N . GLY A 1 180 ? 20.816 10.750 13.697 1.00 75.44 180 GLY A N 1
ATOM 1456 C CA . GLY A 1 180 ? 19.458 11.039 14.164 1.00 75.44 180 GLY A CA 1
ATOM 1457 C C . GLY A 1 180 ? 18.353 10.669 13.172 1.00 75.44 180 GLY A C 1
ATOM 1458 O O . GLY A 1 180 ? 17.245 11.181 13.298 1.00 75.44 180 GLY A O 1
ATOM 1459 N N . ALA A 1 181 ? 18.635 9.799 12.198 1.00 72.38 181 ALA A N 1
ATOM 1460 C CA . ALA A 1 181 ? 17.618 9.274 11.296 1.00 72.38 181 ALA A CA 1
ATOM 1461 C C . ALA A 1 181 ? 16.599 8.441 12.085 1.00 72.38 181 ALA A C 1
ATOM 1463 O O . ALA A 1 181 ? 16.987 7.620 12.915 1.00 72.38 181 ALA A O 1
ATOM 1464 N N . THR A 1 182 ? 15.310 8.631 11.814 1.00 70.38 182 THR A N 1
ATOM 1465 C CA . THR A 1 182 ? 14.260 7.770 12.366 1.00 70.38 182 THR A CA 1
ATOM 1466 C C . THR A 1 182 ? 14.147 6.511 11.510 1.00 70.38 182 THR A C 1
ATOM 1468 O O . THR A 1 182 ? 13.711 6.567 10.364 1.00 70.38 182 THR A O 1
ATOM 1471 N N . ILE A 1 183 ? 14.548 5.370 12.061 1.00 70.44 183 ILE A N 1
ATOM 1472 C CA . ILE A 1 183 ? 14.546 4.053 11.424 1.00 70.44 183 ILE A CA 1
ATOM 1473 C C . ILE A 1 183 ? 13.563 3.174 12.197 1.00 70.44 183 ILE A C 1
ATOM 1475 O O . ILE A 1 183 ? 13.796 2.857 13.359 1.00 70.44 183 ILE A O 1
ATOM 1479 N N . MET A 1 184 ? 12.438 2.800 11.578 1.00 67.00 184 MET A N 1
ATOM 1480 C CA . MET A 1 184 ? 11.386 1.986 12.221 1.00 67.00 184 MET A CA 1
ATOM 1481 C C . MET A 1 184 ? 10.910 2.545 13.582 1.00 67.00 184 MET A C 1
ATOM 1483 O O . MET A 1 184 ? 10.613 1.795 14.508 1.00 67.00 184 MET A O 1
ATOM 1487 N N . GLY A 1 185 ? 10.855 3.875 13.716 1.00 69.06 185 GLY A N 1
ATOM 1488 C CA . GLY A 1 185 ? 10.455 4.554 14.955 1.00 69.06 185 GLY A CA 1
ATOM 1489 C C . GLY A 1 185 ? 11.560 4.690 16.009 1.00 69.06 185 GLY A C 1
ATOM 1490 O O . GLY A 1 185 ? 11.313 5.265 17.063 1.00 69.06 185 GLY A O 1
ATOM 1491 N N . GLN A 1 186 ? 12.773 4.210 15.733 1.00 71.75 186 GLN A N 1
ATOM 1492 C CA . GLN A 1 186 ? 13.947 4.388 16.587 1.00 71.75 186 GLN A CA 1
ATOM 1493 C C . GLN A 1 186 ? 14.888 5.429 15.981 1.00 71.75 186 GLN A C 1
ATOM 1495 O O . GLN A 1 186 ? 14.980 5.549 14.761 1.00 71.75 186 GLN A O 1
ATOM 1500 N N . ARG A 1 187 ? 15.608 6.188 16.811 1.00 79.38 187 ARG A N 1
ATOM 1501 C CA . ARG A 1 187 ? 16.724 7.003 16.315 1.00 79.38 187 ARG A CA 1
ATOM 1502 C C . ARG A 1 187 ? 17.849 6.103 15.828 1.00 79.38 187 ARG A C 1
ATOM 1504 O O . ARG A 1 187 ? 17.962 4.964 16.257 1.00 79.38 187 ARG A O 1
ATOM 1511 N N . GLY A 1 188 ? 18.683 6.610 14.936 1.00 86.31 188 GLY A N 1
ATOM 1512 C CA . GLY A 1 188 ? 19.861 5.901 14.473 1.00 86.31 188 GLY A CA 1
ATOM 1513 C C . GLY A 1 188 ? 20.689 6.709 13.487 1.00 86.31 188 GLY A C 1
ATOM 1514 O O . GLY A 1 188 ? 20.551 7.930 13.369 1.00 86.31 188 GLY A O 1
ATOM 1515 N N . ARG A 1 189 ? 21.587 6.026 12.787 1.00 86.19 189 ARG A N 1
ATOM 1516 C CA . ARG A 1 189 ? 22.500 6.611 11.801 1.00 86.19 189 ARG A CA 1
ATOM 1517 C C . ARG A 1 189 ? 22.241 5.984 10.437 1.00 86.19 189 ARG A C 1
ATOM 1519 O O . ARG A 1 189 ? 22.185 4.768 10.333 1.00 86.19 189 ARG A O 1
ATOM 1526 N N . ALA A 1 190 ? 22.120 6.802 9.398 1.00 85.69 190 ALA A N 1
ATOM 1527 C CA . ALA A 1 190 ? 22.113 6.347 8.010 1.00 85.69 190 ALA A CA 1
ATOM 1528 C C . ALA A 1 190 ? 23.456 6.693 7.355 1.00 85.69 190 ALA A C 1
ATOM 1530 O O . ALA A 1 190 ? 23.924 7.828 7.471 1.00 85.69 190 ALA A O 1
ATOM 1531 N N . VAL A 1 191 ? 24.073 5.729 6.679 1.00 86.81 191 VAL A N 1
ATOM 1532 C CA . VAL A 1 191 ? 25.346 5.879 5.967 1.00 86.81 191 VAL A CA 1
ATOM 1533 C C . VAL A 1 191 ? 25.125 5.530 4.505 1.00 86.81 191 VAL A C 1
ATOM 1535 O O . VAL A 1 191 ? 24.751 4.408 4.199 1.00 86.81 191 VAL A O 1
ATOM 1538 N N . GLN A 1 192 ? 25.342 6.478 3.599 1.00 85.44 192 GLN A N 1
ATOM 1539 C CA . GLN A 1 192 ? 25.364 6.215 2.164 1.00 85.44 192 GLN A CA 1
ATOM 1540 C C . GLN A 1 192 ? 26.804 5.973 1.713 1.00 85.44 192 GLN A C 1
ATOM 1542 O O . GLN A 1 192 ? 27.689 6.773 2.023 1.00 85.44 192 GLN A O 1
ATOM 1547 N N . HI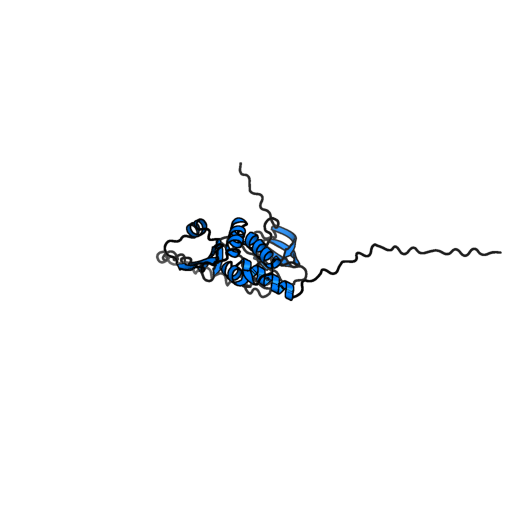S A 1 193 ? 27.027 4.908 0.954 1.00 86.75 193 HIS A N 1
ATOM 1548 C CA . HIS A 1 193 ? 28.316 4.543 0.374 1.00 86.75 193 HIS A CA 1
ATOM 1549 C C . HIS A 1 193 ? 28.427 4.959 -1.102 1.00 86.75 193 HIS A C 1
ATOM 1551 O O . HIS A 1 193 ? 27.439 5.334 -1.739 1.00 86.75 193 HIS A O 1
ATOM 1557 N N . GLU A 1 194 ? 29.648 4.928 -1.643 1.00 81.94 194 GLU A N 1
ATOM 1558 C CA . GLU A 1 194 ? 29.954 5.287 -3.039 1.00 81.94 194 GLU A CA 1
ATOM 1559 C C . GLU A 1 194 ? 29.159 4.476 -4.071 1.00 81.94 194 GLU A C 1
ATOM 1561 O O . GLU A 1 194 ? 28.766 5.027 -5.099 1.00 81.94 194 GLU A O 1
ATOM 1566 N N . ASP A 1 195 ? 28.878 3.201 -3.796 1.00 78.75 195 ASP A N 1
ATOM 1567 C CA . ASP A 1 195 ? 28.097 2.331 -4.683 1.00 78.75 195 ASP A CA 1
ATOM 1568 C C . ASP A 1 195 ? 26.573 2.581 -4.623 1.00 78.75 195 ASP A C 1
ATOM 1570 O O . ASP A 1 195 ? 25.800 1.890 -5.290 1.00 78.75 195 ASP A O 1
ATOM 1574 N N . GLY A 1 196 ? 26.137 3.568 -3.830 1.00 78.06 196 GLY A N 1
ATOM 1575 C CA . GLY A 1 196 ? 24.733 3.916 -3.617 1.00 78.06 196 GLY A CA 1
ATOM 1576 C C . GLY A 1 196 ? 24.035 3.096 -2.529 1.00 78.06 196 GLY A C 1
ATOM 1577 O O . GLY A 1 196 ? 22.860 3.353 -2.250 1.00 78.06 196 GLY A O 1
ATOM 1578 N N . THR A 1 197 ? 24.728 2.149 -1.891 1.00 78.75 197 THR A N 1
ATOM 1579 C CA . THR A 1 197 ? 24.210 1.391 -0.748 1.00 78.75 197 THR A CA 1
ATOM 1580 C C . THR A 1 197 ? 23.973 2.327 0.436 1.00 78.75 197 THR A C 1
ATOM 1582 O O . THR A 1 197 ? 24.807 3.177 0.747 1.00 78.75 197 THR A O 1
ATOM 1585 N N . ILE A 1 198 ? 22.833 2.173 1.111 1.00 81.12 198 ILE A N 1
ATOM 1586 C CA . ILE A 1 198 ? 22.518 2.879 2.354 1.00 81.12 198 ILE A CA 1
ATOM 1587 C C . ILE A 1 198 ? 22.510 1.855 3.487 1.00 81.12 198 ILE A C 1
ATOM 1589 O O . ILE A 1 198 ? 21.746 0.900 3.454 1.00 81.12 198 ILE A O 1
ATOM 1593 N N . VAL A 1 199 ? 23.334 2.054 4.505 1.00 83.38 199 VAL A N 1
ATOM 1594 C CA . VAL A 1 199 ? 23.342 1.239 5.720 1.00 83.38 199 VAL A CA 1
ATOM 1595 C C . VAL A 1 199 ? 22.681 2.032 6.839 1.00 83.38 199 VAL A C 1
ATOM 1597 O O . VAL A 1 199 ? 23.065 3.162 7.138 1.00 83.38 199 VAL A O 1
ATOM 1600 N N . LEU A 1 200 ? 21.648 1.459 7.443 1.00 83.38 200 LEU A N 1
ATOM 1601 C CA . LEU A 1 200 ? 20.929 2.032 8.570 1.00 83.38 200 LEU A CA 1
ATOM 1602 C C . LEU A 1 200 ? 21.362 1.315 9.850 1.00 83.38 200 LEU A C 1
ATOM 1604 O O . LEU A 1 200 ? 21.308 0.089 9.937 1.00 83.38 200 LEU A O 1
ATOM 1608 N N . HIS A 1 201 ? 21.746 2.098 10.849 1.00 83.94 201 HIS A N 1
ATOM 1609 C CA . HIS A 1 201 ? 22.182 1.658 12.168 1.00 83.94 201 HIS A CA 1
ATOM 1610 C C . HIS A 1 201 ? 21.185 2.182 13.212 1.00 83.94 201 HIS A C 1
ATOM 1612 O O . HIS A 1 201 ? 21.336 3.324 13.660 1.00 83.94 201 HIS A O 1
ATOM 1618 N N . PRO A 1 202 ? 20.139 1.418 13.573 1.00 79.56 202 PRO A N 1
ATOM 1619 C CA . PRO A 1 202 ? 19.229 1.803 14.646 1.00 79.56 202 PRO A CA 1
ATOM 1620 C C . PRO A 1 202 ? 19.989 1.889 15.976 1.00 79.56 202 PRO A C 1
ATOM 1622 O O . PRO A 1 202 ? 20.779 1.011 16.319 1.00 79.56 202 PRO A O 1
ATOM 1625 N N . GLU A 1 203 ? 19.768 2.957 16.732 1.00 81.44 203 GLU A N 1
ATOM 1626 C CA . GLU A 1 203 ? 20.379 3.174 18.038 1.00 81.44 203 GLU A CA 1
ATOM 1627 C C . GLU A 1 203 ? 19.881 2.116 19.031 1.00 81.44 203 GLU A C 1
ATOM 1629 O O . GLU A 1 203 ? 18.683 1.856 19.140 1.00 81.44 203 GLU A O 1
ATOM 1634 N N . GLY A 1 204 ? 20.810 1.477 19.747 1.00 79.12 204 GLY A N 1
ATOM 1635 C CA . GLY A 1 204 ? 20.490 0.387 20.675 1.00 79.12 204 GLY A CA 1
ATOM 1636 C C . GLY A 1 204 ? 20.239 -0.971 20.009 1.00 79.12 204 GLY A C 1
ATOM 1637 O O . GLY A 1 204 ? 19.920 -1.929 20.712 1.00 79.12 204 GLY A O 1
ATOM 1638 N N . SER A 1 205 ? 20.406 -1.077 18.687 1.00 75.12 205 SER A N 1
ATOM 1639 C CA . SER A 1 205 ? 20.443 -2.351 17.969 1.00 75.12 205 SER A CA 1
ATOM 1640 C C . SER A 1 205 ? 21.883 -2.732 17.625 1.00 75.12 205 SER A C 1
ATOM 1642 O O . SER A 1 205 ? 22.698 -1.873 17.292 1.00 75.12 205 SER A O 1
ATOM 1644 N N . ASN A 1 206 ? 22.186 -4.029 17.673 1.00 68.75 206 ASN A N 1
ATOM 1645 C CA . ASN A 1 206 ? 23.424 -4.572 17.109 1.00 68.75 206 ASN A CA 1
ATOM 1646 C C . ASN A 1 206 ? 23.289 -4.851 15.600 1.00 68.75 206 ASN A C 1
ATOM 1648 O O . ASN A 1 206 ? 24.275 -5.187 14.944 1.00 68.75 206 ASN A O 1
ATOM 1652 N N . GLY A 1 207 ? 22.083 -4.670 15.053 1.00 67.94 207 GLY A N 1
ATOM 1653 C CA . GLY A 1 207 ? 21.748 -4.974 13.676 1.00 67.94 207 GLY A CA 1
ATOM 1654 C C . GLY A 1 207 ? 21.944 -3.791 12.744 1.00 67.94 207 GLY A C 1
ATOM 1655 O O . GLY A 1 207 ? 21.901 -2.619 13.132 1.00 67.94 207 GLY A O 1
ATOM 1656 N N . HIS A 1 208 ? 22.143 -4.106 11.471 1.00 73.62 208 HIS A N 1
ATOM 1657 C CA . HIS A 1 208 ? 22.229 -3.128 10.397 1.00 73.62 208 HIS A CA 1
ATOM 1658 C C . HIS A 1 208 ? 21.188 -3.481 9.345 1.00 73.62 208 HIS A C 1
ATOM 1660 O O . HIS A 1 208 ? 21.081 -4.639 8.956 1.00 73.62 208 HIS A O 1
ATOM 1666 N N . LEU A 1 209 ? 20.428 -2.492 8.880 1.00 72.38 209 LEU A N 1
ATOM 1667 C CA . LEU A 1 209 ? 19.593 -2.673 7.698 1.00 72.38 209 LEU A CA 1
ATOM 1668 C C . LEU A 1 209 ? 20.363 -2.139 6.507 1.00 72.38 209 LEU A C 1
ATOM 1670 O O . LEU A 1 209 ? 20.686 -0.954 6.448 1.00 72.38 209 LEU A O 1
ATOM 1674 N N . ILE A 1 210 ? 20.656 -3.016 5.562 1.00 73.88 210 ILE A N 1
ATOM 1675 C CA . ILE A 1 210 ? 21.313 -2.634 4.320 1.00 73.88 210 ILE A CA 1
ATOM 1676 C C . ILE A 1 210 ? 20.236 -2.407 3.277 1.00 73.88 210 ILE A C 1
ATOM 1678 O O . ILE A 1 210 ? 19.355 -3.237 3.095 1.00 73.88 210 ILE A O 1
ATOM 1682 N N . TYR A 1 211 ? 20.328 -1.281 2.597 1.00 74.75 211 TYR A N 1
ATOM 1683 C CA . TYR A 1 211 ? 19.502 -0.895 1.476 1.00 74.75 211 TYR A CA 1
ATOM 1684 C C . TYR A 1 211 ? 20.398 -0.829 0.250 1.00 74.75 211 TYR A C 1
ATOM 1686 O O . TYR A 1 211 ? 21.403 -0.118 0.233 1.00 74.75 211 TYR A O 1
ATOM 1694 N N . ARG A 1 212 ? 20.015 -1.547 -0.800 1.00 68.00 212 ARG A N 1
ATOM 1695 C CA . ARG A 1 212 ? 20.662 -1.451 -2.104 1.00 68.00 212 ARG A CA 1
ATOM 1696 C C . ARG A 1 212 ? 19.597 -1.221 -3.155 1.00 68.00 212 ARG A C 1
ATOM 1698 O O . ARG A 1 212 ? 18.614 -1.959 -3.216 1.00 68.00 212 ARG A O 1
ATOM 1705 N N . GLN A 1 213 ? 19.789 -0.197 -3.980 1.00 56.28 213 GLN A N 1
ATOM 1706 C CA . GLN A 1 213 ? 18.934 0.006 -5.139 1.00 56.28 213 GLN A CA 1
ATOM 1707 C C . GLN A 1 213 ? 19.198 -1.142 -6.119 1.00 56.28 213 GLN A C 1
ATOM 1709 O O . GLN A 1 213 ? 20.326 -1.335 -6.577 1.00 56.28 213 GLN A O 1
ATOM 1714 N N . SER A 1 214 ? 18.175 -1.948 -6.402 1.00 52.09 214 SER A N 1
ATOM 1715 C CA . SER A 1 214 ? 18.282 -2.994 -7.424 1.00 52.09 214 SER A CA 1
ATOM 1716 C C . SER A 1 214 ? 18.663 -2.387 -8.786 1.00 52.09 214 SER A C 1
ATOM 1718 O O . SER A 1 214 ? 18.327 -1.232 -9.050 1.00 52.09 214 SER A O 1
ATOM 1720 N N . PRO A 1 215 ? 19.302 -3.151 -9.695 1.00 42.31 215 PRO A N 1
ATOM 1721 C CA . PRO A 1 215 ? 19.680 -2.667 -11.030 1.00 42.31 215 PRO A CA 1
ATOM 1722 C C . PRO A 1 215 ? 18.519 -2.100 -11.872 1.00 42.31 215 PRO A C 1
ATOM 1724 O O . PRO A 1 215 ? 18.763 -1.396 -12.845 1.00 42.31 215 PRO A O 1
ATOM 1727 N N . GLY A 1 216 ? 17.263 -2.390 -11.504 1.00 42.31 216 GLY A N 1
ATOM 1728 C CA . GLY A 1 216 ? 16.051 -1.829 -12.117 1.00 42.31 216 GLY A CA 1
ATOM 1729 C C . GLY A 1 216 ? 15.440 -0.628 -11.380 1.00 42.31 216 GLY A C 1
ATOM 1730 O O . GLY A 1 216 ? 14.415 -0.113 -11.809 1.00 42.31 216 GLY A O 1
ATOM 1731 N N . GLY A 1 217 ? 16.026 -0.183 -10.266 1.00 40.41 217 GLY A N 1
ATOM 1732 C CA . GLY A 1 217 ? 15.602 1.006 -9.524 1.00 40.41 217 GLY A CA 1
ATOM 1733 C C . GLY A 1 217 ? 14.346 0.858 -8.658 1.00 40.41 217 GLY A C 1
ATOM 1734 O O . GLY A 1 217 ? 13.990 1.822 -7.990 1.00 40.41 217 GLY A O 1
ATOM 1735 N N . SER A 1 218 ? 13.678 -0.303 -8.654 1.00 36.62 218 SER A N 1
ATOM 1736 C CA . SER A 1 218 ? 12.302 -0.437 -8.130 1.00 36.62 218 SER A CA 1
ATOM 1737 C C . SER A 1 218 ? 12.152 -1.249 -6.839 1.00 36.62 218 SER A C 1
ATOM 1739 O O . SER A 1 218 ? 11.064 -1.281 -6.275 1.00 36.62 218 SER A O 1
ATOM 1741 N N . ALA A 1 219 ? 13.200 -1.938 -6.382 1.00 47.06 219 ALA A N 1
ATOM 1742 C CA . ALA A 1 219 ? 13.117 -2.822 -5.218 1.00 47.06 219 ALA A CA 1
ATOM 1743 C C . ALA A 1 219 ? 14.333 -2.695 -4.298 1.00 47.06 219 ALA A C 1
ATOM 1745 O O . ALA A 1 219 ? 15.465 -2.559 -4.781 1.00 47.06 219 ALA A O 1
ATOM 1746 N N . TYR A 1 220 ? 14.061 -2.793 -2.996 1.00 55.19 220 TYR A N 1
ATOM 1747 C CA . TYR A 1 220 ? 15.034 -2.815 -1.908 1.00 55.19 220 TYR A CA 1
ATOM 1748 C C . TYR A 1 220 ? 15.070 -4.204 -1.285 1.00 55.19 220 TYR A C 1
ATOM 1750 O O . TYR A 1 220 ? 14.031 -4.838 -1.101 1.00 55.19 220 TYR A O 1
ATOM 1758 N N . GLU A 1 221 ? 16.270 -4.683 -0.981 1.00 55.72 221 GLU A N 1
ATOM 1759 C CA . GLU A 1 221 ? 16.480 -5.953 -0.294 1.00 55.72 221 GLU A CA 1
ATOM 1760 C C . GLU A 1 221 ? 16.951 -5.681 1.124 1.00 55.72 221 GLU A C 1
ATOM 1762 O O . GLU A 1 221 ? 17.804 -4.822 1.320 1.00 55.72 221 GLU A O 1
ATOM 1767 N N . PHE A 1 222 ? 16.403 -6.416 2.087 1.00 61.28 222 PHE A N 1
ATOM 1768 C CA . PHE A 1 222 ? 16.755 -6.299 3.495 1.00 61.28 222 PHE A CA 1
ATOM 1769 C C . PHE A 1 222 ? 17.520 -7.535 3.914 1.00 61.28 222 PHE A C 1
ATOM 1771 O O . PHE A 1 222 ? 17.142 -8.640 3.537 1.00 61.28 222 PHE A O 1
ATOM 1778 N N . TYR A 1 223 ? 18.561 -7.345 4.710 1.00 62.16 223 TYR A N 1
ATOM 1779 C CA . TYR A 1 223 ? 19.370 -8.430 5.244 1.00 62.16 223 TYR A CA 1
ATOM 1780 C C . TYR A 1 223 ? 19.424 -8.301 6.765 1.00 62.16 223 TYR A C 1
ATOM 1782 O O . TYR A 1 223 ? 19.573 -7.192 7.281 1.00 62.16 223 TYR A O 1
ATOM 1790 N N . GLY A 1 224 ? 19.234 -9.420 7.463 1.00 57.38 224 GLY A N 1
ATOM 1791 C CA . GLY A 1 224 ? 19.371 -9.525 8.911 1.00 57.38 224 GLY A CA 1
ATOM 1792 C C . GLY A 1 224 ? 20.836 -9.603 9.344 1.00 57.38 224 GLY A C 1
ATOM 1793 O O . GLY A 1 224 ? 21.752 -9.603 8.521 1.00 57.38 224 GLY A O 1
ATOM 1794 N N . GLU A 1 225 ? 21.063 -9.692 10.656 1.00 59.03 225 GLU A N 1
ATOM 1795 C CA . GLU A 1 225 ? 22.405 -9.841 11.247 1.00 59.03 225 GLU A CA 1
ATOM 1796 C C . GLU A 1 225 ? 23.143 -11.103 10.771 1.00 59.03 225 GLU A C 1
ATOM 1798 O O . GLU A 1 225 ? 24.368 -11.118 10.677 1.00 59.03 225 GLU A O 1
ATOM 1803 N N . ASP A 1 226 ? 22.404 -12.156 10.442 1.00 63.66 226 ASP A N 1
ATOM 1804 C CA . ASP A 1 226 ? 22.901 -13.426 9.908 1.00 63.66 226 ASP A CA 1
ATOM 1805 C C . ASP A 1 226 ? 23.174 -13.393 8.394 1.00 63.66 226 ASP A C 1
ATOM 1807 O O . ASP A 1 226 ? 23.643 -14.379 7.815 1.00 63.66 226 ASP A O 1
ATOM 1811 N N . GLY A 1 227 ? 22.902 -12.258 7.744 1.00 58.25 227 GLY A N 1
ATOM 1812 C CA . GLY A 1 227 ? 22.975 -12.112 6.298 1.00 58.25 227 GLY A CA 1
ATOM 1813 C C . GLY A 1 227 ? 21.839 -12.824 5.561 1.00 58.25 227 GLY A C 1
ATOM 1814 O O . GLY A 1 227 ? 21.905 -12.929 4.333 1.00 58.25 227 GLY A O 1
ATOM 1815 N N . GLU A 1 228 ? 20.805 -13.305 6.262 1.00 62.69 228 GLU A N 1
ATOM 1816 C CA . GLU A 1 228 ? 19.598 -13.813 5.617 1.00 62.69 228 GLU A CA 1
ATOM 1817 C C . GLU A 1 228 ? 18.738 -12.659 5.113 1.00 62.69 228 GLU A C 1
ATOM 1819 O O . GLU A 1 228 ? 18.612 -11.605 5.741 1.00 62.69 228 GLU A O 1
ATOM 1824 N N . LYS A 1 229 ? 18.144 -12.853 3.935 1.00 59.19 229 LYS A N 1
ATOM 1825 C CA . LYS A 1 229 ? 17.239 -11.872 3.350 1.00 59.19 229 LYS A CA 1
ATOM 1826 C C . LYS A 1 229 ? 15.959 -11.823 4.182 1.00 59.19 229 LYS A C 1
ATOM 1828 O O . LYS A 1 229 ? 15.246 -12.817 4.283 1.00 59.19 229 LYS A O 1
ATOM 1833 N N . VAL A 1 230 ? 15.641 -10.659 4.735 1.00 62.50 230 VAL A N 1
ATOM 1834 C CA . VAL A 1 230 ? 14.390 -10.439 5.460 1.00 62.50 230 VAL A CA 1
ATOM 1835 C C . VAL A 1 230 ? 13.308 -10.094 4.444 1.00 62.50 230 VAL A C 1
ATOM 1837 O O . VAL A 1 230 ? 13.295 -9.014 3.851 1.00 62.50 230 VAL A O 1
ATOM 1840 N N . GLU A 1 231 ? 12.396 -11.031 4.208 1.00 48.97 231 GLU A N 1
ATOM 1841 C CA . GLU A 1 231 ? 11.226 -10.784 3.371 1.00 48.97 231 GLU A CA 1
ATOM 1842 C C . GLU A 1 231 ? 10.183 -9.945 4.134 1.00 48.97 231 GLU A C 1
ATOM 1844 O O . GLU A 1 231 ? 9.983 -10.117 5.334 1.00 48.97 231 GLU A O 1
ATOM 1849 N N . ASN A 1 232 ? 9.480 -9.054 3.425 1.00 44.31 232 ASN A N 1
ATOM 1850 C CA . ASN A 1 232 ? 8.365 -8.240 3.944 1.00 44.31 232 ASN A CA 1
ATOM 1851 C C . ASN A 1 232 ? 8.720 -7.143 4.970 1.00 44.31 232 ASN A C 1
ATOM 1853 O O . ASN A 1 232 ? 7.917 -6.843 5.856 1.00 44.31 232 ASN A O 1
ATOM 1857 N N . VAL A 1 233 ? 9.876 -6.484 4.840 1.00 47.47 233 VAL A N 1
ATOM 1858 C CA . VAL A 1 233 ? 10.139 -5.251 5.601 1.00 47.47 233 VAL A CA 1
ATOM 1859 C C . VAL A 1 233 ? 9.535 -4.055 4.862 1.00 47.47 233 VAL A C 1
ATOM 1861 O O . VAL A 1 233 ? 9.976 -3.680 3.777 1.00 47.47 233 VAL A O 1
ATOM 1864 N N . PHE A 1 234 ? 8.520 -3.435 5.461 1.00 38.62 234 PHE A N 1
ATOM 1865 C CA . PHE A 1 234 ? 7.981 -2.156 5.004 1.00 38.62 234 PHE A CA 1
ATOM 1866 C C . PHE A 1 234 ? 8.709 -1.031 5.736 1.00 38.62 234 PHE A C 1
ATOM 1868 O O . PHE A 1 234 ? 8.458 -0.799 6.918 1.00 38.62 234 PHE A O 1
ATOM 1875 N N . ILE A 1 235 ? 9.604 -0.324 5.047 1.00 43.47 235 ILE A N 1
ATOM 1876 C CA . ILE A 1 235 ? 10.207 0.896 5.590 1.00 43.47 235 ILE A CA 1
ATOM 1877 C C . ILE A 1 235 ? 9.484 2.097 4.994 1.00 43.47 235 ILE A C 1
ATOM 1879 O O . ILE A 1 235 ? 9.538 2.331 3.790 1.00 43.47 235 ILE A O 1
ATOM 1883 N N . VAL A 1 236 ? 8.844 2.886 5.855 1.00 36.22 236 VAL A N 1
ATOM 1884 C CA . VAL A 1 236 ? 8.532 4.278 5.527 1.00 36.22 236 VAL A CA 1
ATOM 1885 C C . VAL A 1 236 ? 9.822 5.053 5.736 1.00 36.22 236 VAL A C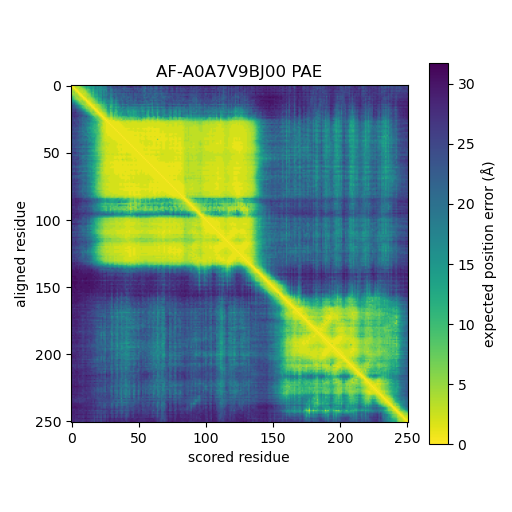 1
ATOM 1887 O O . VAL A 1 236 ? 10.152 5.440 6.854 1.00 36.22 236 VAL A O 1
ATOM 1890 N N . VAL A 1 237 ? 10.600 5.196 4.669 1.00 41.00 237 VAL A N 1
ATOM 1891 C CA . VAL A 1 237 ? 11.605 6.251 4.616 1.00 41.00 237 VAL A CA 1
ATOM 1892 C C . VAL A 1 237 ? 10.825 7.481 4.179 1.00 41.00 23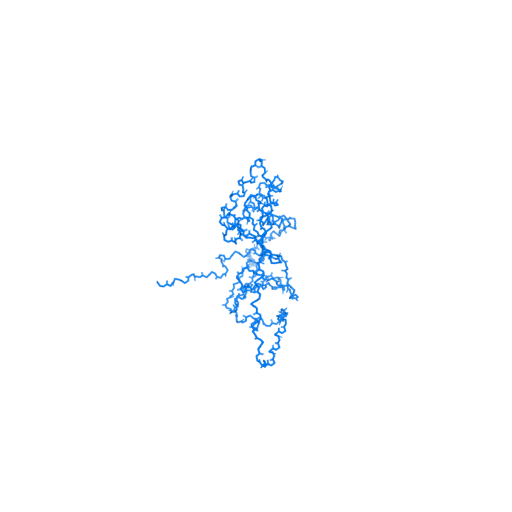7 VAL A C 1
ATOM 1894 O O . VAL A 1 237 ? 10.318 7.504 3.062 1.00 41.00 237 VAL A O 1
ATOM 1897 N N . GLU A 1 238 ? 10.675 8.484 5.042 1.00 39.25 238 GLU A N 1
ATOM 1898 C CA . GLU A 1 238 ? 10.284 9.820 4.580 1.00 39.25 238 GLU A CA 1
ATOM 1899 C C . GLU A 1 238 ? 11.444 10.338 3.714 1.00 39.25 238 GLU A C 1
ATOM 1901 O O . GLU A 1 238 ? 12.413 10.922 4.197 1.00 39.25 238 GLU A O 1
ATOM 1906 N N . THR A 1 239 ? 11.422 9.981 2.426 1.00 43.19 239 THR A N 1
ATOM 1907 C CA . THR A 1 239 ? 12.531 10.193 1.485 1.00 43.19 239 THR A CA 1
ATOM 1908 C C . THR A 1 239 ? 12.752 11.653 1.141 1.00 43.19 239 THR A C 1
ATOM 1910 O O . THR A 1 239 ? 13.832 11.979 0.653 1.00 43.19 239 THR A O 1
ATOM 1913 N N . ASP A 1 240 ? 11.788 12.525 1.440 1.00 39.50 240 ASP A N 1
ATOM 1914 C CA . ASP A 1 240 ? 11.906 13.957 1.165 1.00 39.50 240 ASP A CA 1
ATOM 1915 C C . ASP A 1 240 ? 13.049 14.620 1.946 1.00 39.50 240 ASP A C 1
ATOM 1917 O O . ASP A 1 240 ? 13.434 15.737 1.617 1.00 39.50 240 ASP A O 1
ATOM 1921 N N . ASP A 1 241 ? 13.661 13.921 2.913 1.00 49.00 241 ASP A N 1
ATOM 1922 C CA . ASP A 1 241 ? 14.610 14.557 3.822 1.00 49.00 241 ASP A CA 1
ATOM 1923 C C . ASP A 1 241 ? 15.926 13.796 4.068 1.00 49.00 241 ASP A C 1
ATOM 1925 O O . ASP A 1 241 ? 16.806 14.313 4.753 1.00 49.00 241 ASP A O 1
ATOM 1929 N N . VAL A 1 242 ? 16.122 12.570 3.556 1.00 50.25 242 VAL A N 1
ATOM 1930 C CA . VAL A 1 242 ? 17.294 11.757 3.966 1.00 50.25 242 VAL A CA 1
ATOM 1931 C C . VAL A 1 242 ? 18.586 12.141 3.247 1.00 50.25 242 VAL A C 1
ATOM 1933 O O . VAL A 1 242 ? 19.599 12.310 3.920 1.00 50.25 242 VAL A O 1
ATOM 1936 N N . PHE A 1 243 ? 18.565 12.337 1.928 1.00 47.94 243 PHE A N 1
ATOM 1937 C CA . PHE A 1 243 ? 19.757 12.718 1.151 1.00 47.94 243 PHE A CA 1
ATOM 1938 C C . PHE A 1 243 ? 19.419 13.626 -0.043 1.00 47.94 243 PHE A C 1
ATOM 1940 O O . PHE A 1 243 ? 20.036 13.492 -1.095 1.00 47.94 243 PHE A O 1
ATOM 1947 N N . GLY A 1 244 ? 18.417 14.506 0.114 1.00 42.69 244 GLY A N 1
ATOM 1948 C CA . GLY A 1 244 ? 17.831 15.365 -0.926 1.00 42.69 244 GLY A CA 1
ATOM 1949 C C . GLY A 1 244 ? 18.755 15.660 -2.110 1.00 42.69 244 GLY A C 1
ATOM 1950 O O . GLY A 1 244 ? 19.695 16.447 -2.007 1.00 42.69 244 GLY A O 1
ATOM 1951 N N . GLY A 1 245 ? 18.479 15.008 -3.241 1.00 39.62 245 GLY A N 1
ATOM 1952 C CA . GLY A 1 245 ? 19.131 15.313 -4.502 1.00 39.62 245 GLY A CA 1
ATOM 1953 C C . GLY A 1 245 ? 18.647 16.672 -4.979 1.00 39.62 245 GLY A C 1
ATOM 1954 O O . GLY A 1 245 ? 17.511 16.807 -5.430 1.00 39.62 245 GLY A O 1
ATOM 1955 N N . THR A 1 246 ? 19.504 17.684 -4.891 1.00 38.84 246 THR A N 1
ATOM 1956 C CA . THR A 1 246 ? 19.350 18.896 -5.685 1.00 38.84 246 THR A CA 1
ATOM 1957 C C . THR A 1 246 ? 19.325 18.483 -7.152 1.00 38.84 246 THR A C 1
ATOM 1959 O O . THR A 1 246 ? 20.309 17.979 -7.694 1.00 38.84 246 THR A O 1
ATOM 1962 N N . GLY A 1 247 ? 18.170 18.660 -7.795 1.00 34.88 247 GLY A N 1
ATOM 1963 C CA . GLY A 1 247 ? 18.072 18.583 -9.242 1.00 34.88 247 GLY A CA 1
ATOM 1964 C C . GLY A 1 247 ? 19.119 19.513 -9.844 1.00 34.88 247 GLY A C 1
ATOM 1965 O O . GLY A 1 247 ? 19.145 20.709 -9.547 1.00 34.88 247 GLY A O 1
ATOM 1966 N N . ALA A 1 248 ? 20.011 18.946 -10.650 1.00 32.97 248 ALA A N 1
ATOM 1967 C CA . ALA A 1 248 ? 20.930 19.710 -11.464 1.00 32.97 248 ALA A CA 1
ATOM 1968 C C . ALA A 1 248 ? 20.101 20.550 -12.444 1.00 32.97 248 ALA A C 1
ATOM 1970 O O . ALA A 1 248 ? 19.581 20.038 -13.435 1.00 32.97 248 ALA A O 1
ATOM 1971 N N . ALA A 1 249 ? 19.972 21.845 -12.163 1.00 36.81 249 ALA A N 1
ATOM 1972 C CA . ALA A 1 249 ? 19.714 22.810 -13.215 1.00 36.81 249 ALA A CA 1
ATOM 1973 C C . ALA A 1 249 ? 20.913 22.741 -14.170 1.00 36.81 249 ALA A C 1
ATOM 1975 O O . ALA A 1 249 ? 22.053 22.980 -13.774 1.00 36.81 249 ALA A O 1
ATOM 1976 N N . THR A 1 250 ? 20.654 22.333 -15.406 1.00 34.00 250 THR A N 1
ATOM 1977 C CA . THR A 1 250 ? 21.613 22.414 -16.513 1.00 34.00 250 THR A CA 1
ATOM 1978 C C . THR A 1 250 ? 20.989 23.332 -17.565 1.00 34.00 250 THR A C 1
ATOM 1980 O O . THR A 1 250 ? 19.764 23.348 -17.682 1.00 34.00 250 THR A O 1
ATOM 1983 N N . PRO A 1 251 ? 21.831 24.088 -18.277 1.00 43.66 251 PRO A N 1
ATOM 1984 C CA . PRO A 1 251 ? 21.920 25.548 -18.239 1.00 43.66 251 PRO A CA 1
ATOM 1985 C C . PRO A 1 251 ? 20.725 26.298 -18.839 1.00 43.66 251 PRO A C 1
ATOM 1987 O O . PRO A 1 251 ? 20.129 25.800 -19.820 1.00 43.66 251 PRO A O 1
#

pLDDT: mean 75.1, std 18.95, range [32.97, 98.56]

Sequence (251 aa):
AHELTHVVQQGKANGPSLNRQPEEQLTRRQIARDNHLRRLAVWPREALDEWRSLSEGDRMTVVMYMIGNYGADFATQFNNNAKEKRRREPVTNVTNVNQTPQQLMQRGYRFVVTMGGIEKWVRPNGDEFWYIVPSQSRPPDNPPPGPQPPPPQPASNPPRYNPSADPVRLFGRERQVRAGATIMGQRGRAVQHEDGTIVLHPEGSNGHLIYRQSPGGSAYEFYGEDGEKVENVFIVVETDDVFGGTGAATP

Solvent-accessible surface area (backbone atoms only — not comparable to full-atom values): 15520 Å² total; per-residue (Å²): 139,84,86,84,83,80,81,82,81,81,81,78,80,80,68,84,77,80,75,72,70,75,78,80,72,78,48,73,67,55,51,53,51,51,55,49,39,50,51,31,33,73,33,48,42,59,33,56,73,45,49,85,79,46,52,75,67,53,50,51,52,22,40,54,45,18,29,76,73,67,32,62,71,42,26,52,49,23,57,53,51,65,68,46,90,74,77,70,83,59,53,77,46,78,54,65,78,94,63,50,74,69,55,40,44,76,73,55,36,42,80,76,54,76,57,95,58,28,35,36,30,38,28,47,72,23,32,36,38,36,36,54,56,76,74,76,73,70,74,76,78,70,78,81,75,67,92,68,73,80,72,78,72,74,78,69,68,81,73,72,52,49,84,86,52,62,60,52,79,76,41,37,53,82,69,45,75,41,77,70,37,71,49,96,87,33,49,17,35,38,36,33,22,68,76,61,32,35,40,35,36,38,62,96,51,96,46,50,45,45,39,40,73,37,100,82,70,81,51,74,55,40,34,44,69,82,38,47,73,48,80,89,76,85,77,83,68,74,63,88,68,74,75,66,78,76,76,78,85,73,135

Nearest PDB structures (foldseek):
  5vb0-assembly6_H  TM=4.917E-01  e=3.315E-01  Escherichia coli
  2kjz-assembly1_B  TM=5.968E-01  e=8.065E-01  Agrobacterium fabrum str. C58
  3e5d-assembly1_A-2  TM=4.486E-01  e=6.363E-01  Listeria monocytogenes serotype 4b str. F2365
  5dmv-assembly1_C  TM=2.708E-01  e=2.323E-01  Mus musculus
  3mtg-assembly1_A-2  TM=6.616E-01  e=6.053E+00  Homo sapiens

Mean predicted aligned error: 16.28 Å

Secondary structure (DSSP, 8-state):
------------------------PPPHHHHHHHHHHHHHHH-HHHHHHHTTTS-HHHHHHHHHHHHHHH-HHHHHHHHHHHH-SSPPPPPEEE--SS--HHHHHHTT-EEEEEETTEEEEE-TTS-EEEEE---------PSPPSSPPPPPPP--SS----TTS-HHHHH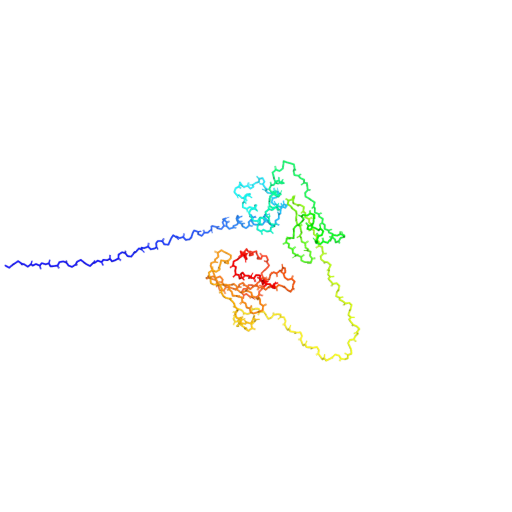-SEEEEEEEEEETTEEEEEEEETTS-EEEEETT-S--EEE-B-TTSS-B-EE-TTS-EETT------TTTTS--------

Radius of gyration: 27.36 Å; Cα contacts (8 Å, |Δi|>4): 285; chains: 1; bounding box: 64×60×108 Å